Protein AF-A0A950QDA9-F1 (afdb_monomer_lite)

Sequence (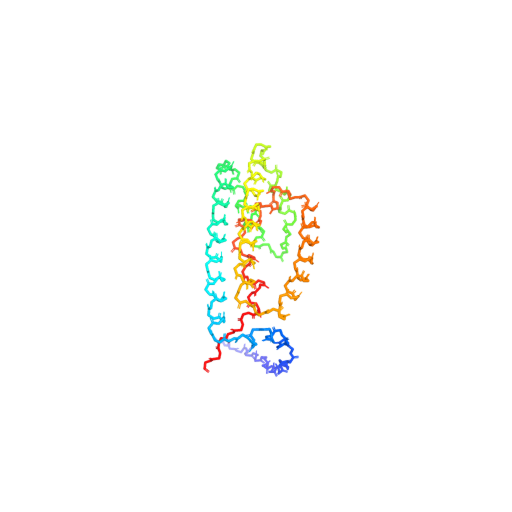188 aa):
MKQCLTTLALLALSIVPMTALADDDHMMSQLTPAQRQAVQQTFQRFMSQEEQLHQQMRMQILQSLTPVHRRAIAATIGDLAVSPNPDPVTAARRIDAMLSPGERQRILSAHNSFRSQSMQLHDQMRNELRSEVPADMQSHFAQHDNDMKEKQEAMSRMESDAGIVLLHVLSAHHMMDEHGGMMGHPPR

Structure (mmCIF, N/CA/C/O backbone):
data_AF-A0A950QDA9-F1
#
_entry.id   AF-A0A950QDA9-F1
#
loop_
_atom_site.group_PDB
_atom_site.id
_atom_site.type_symbol
_atom_site.label_atom_id
_atom_site.label_alt_id
_atom_site.label_comp_id
_atom_site.label_asym_id
_atom_site.label_entity_id
_atom_site.label_seq_id
_atom_site.pdbx_PDB_ins_code
_atom_site.Cartn_x
_atom_site.Cartn_y
_atom_site.Cartn_z
_atom_site.occupancy
_atom_site.B_iso_or_equiv
_atom_site.auth_seq_id
_atom_site.auth_comp_id
_atom_site.auth_asym_id
_atom_site.auth_atom_id
_atom_site.pdbx_PDB_model_num
ATOM 1 N N . MET A 1 1 ? 11.442 -50.452 39.121 1.00 46.38 1 MET A N 1
ATOM 2 C CA . MET A 1 1 ? 11.401 -51.694 38.314 1.00 46.38 1 MET A CA 1
ATOM 3 C C . MET A 1 1 ? 10.226 -51.608 37.344 1.00 46.38 1 MET A C 1
ATOM 5 O O . MET A 1 1 ? 9.156 -51.256 37.820 1.00 46.38 1 MET A O 1
ATOM 9 N N . LYS A 1 2 ? 10.445 -51.980 36.061 1.00 47.72 2 LYS A N 1
ATOM 10 C CA . LYS A 1 2 ? 9.525 -51.992 34.882 1.00 47.72 2 LYS A CA 1
ATOM 11 C C . LYS A 1 2 ? 9.382 -50.608 34.209 1.00 47.72 2 LYS A C 1
ATOM 13 O O . LYS A 1 2 ? 8.782 -49.738 34.816 1.00 47.72 2 LYS A O 1
ATOM 18 N N . GLN A 1 3 ? 10.029 -50.219 33.096 1.00 53.97 3 GLN A N 1
ATOM 19 C CA . GLN A 1 3 ? 10.376 -50.806 31.775 1.00 53.97 3 GLN A CA 1
ATOM 20 C C . GLN A 1 3 ? 9.191 -51.209 30.874 1.00 53.97 3 GLN A C 1
ATOM 22 O O . GLN A 1 3 ? 8.263 -51.847 31.359 1.00 53.97 3 GLN A O 1
ATOM 27 N N . CYS A 1 4 ? 9.370 -50.931 29.563 1.00 51.12 4 CYS A N 1
ATOM 28 C CA . CYS A 1 4 ? 8.589 -51.294 28.357 1.00 51.12 4 CYS A CA 1
ATOM 29 C C . CYS A 1 4 ? 7.431 -50.342 27.974 1.00 51.12 4 CYS A C 1
ATOM 31 O O . CYS A 1 4 ? 6.661 -49.961 28.837 1.00 51.12 4 CYS A O 1
ATOM 33 N N . LEU A 1 5 ? 7.204 -49.922 26.719 1.00 50.50 5 LEU A N 1
ATOM 34 C CA . LEU A 1 5 ? 7.673 -50.398 25.411 1.00 50.50 5 LEU A CA 1
ATOM 35 C C . LEU A 1 5 ? 7.599 -49.267 24.357 1.00 50.50 5 LEU A C 1
ATOM 37 O O . LEU A 1 5 ? 6.561 -48.649 24.139 1.00 50.50 5 LEU A O 1
ATOM 41 N N . THR A 1 6 ? 8.731 -49.064 23.691 1.00 56.75 6 THR A N 1
ATOM 42 C CA . THR A 1 6 ? 8.937 -48.665 22.289 1.00 56.75 6 THR A CA 1
ATOM 43 C C . THR A 1 6 ? 7.801 -49.029 21.327 1.00 56.75 6 THR A C 1
ATOM 45 O O . THR A 1 6 ? 7.479 -50.205 21.191 1.00 56.75 6 THR A O 1
ATOM 48 N N . THR A 1 7 ? 7.301 -48.057 20.554 1.00 58.41 7 THR A N 1
ATOM 49 C CA . THR A 1 7 ? 6.680 -48.335 19.245 1.00 58.41 7 THR A CA 1
ATOM 50 C C . THR A 1 7 ? 7.220 -47.359 18.197 1.00 58.41 7 THR A C 1
ATOM 52 O O . THR A 1 7 ? 6.813 -46.203 18.126 1.00 58.41 7 THR A O 1
ATOM 55 N N . LEU A 1 8 ? 8.192 -47.852 17.421 1.00 51.94 8 LEU A N 1
ATOM 56 C CA . LEU A 1 8 ? 8.604 -47.316 16.126 1.00 51.94 8 LEU A CA 1
ATOM 57 C C . LEU A 1 8 ? 7.404 -47.376 15.168 1.00 51.94 8 LEU A C 1
ATOM 59 O O . LEU A 1 8 ? 6.905 -48.469 14.900 1.00 51.94 8 LEU A O 1
ATOM 63 N N . ALA A 1 9 ? 6.991 -46.241 14.609 1.00 53.75 9 ALA A N 1
ATOM 64 C CA . ALA A 1 9 ? 6.112 -46.196 13.445 1.00 53.75 9 ALA A CA 1
ATOM 65 C C . ALA A 1 9 ? 6.912 -45.689 12.238 1.00 53.75 9 ALA A C 1
ATOM 67 O O . ALA A 1 9 ? 7.614 -44.683 12.311 1.00 53.75 9 ALA A O 1
ATOM 68 N N . LEU A 1 10 ? 6.842 -46.483 11.173 1.00 46.50 10 LEU A N 1
ATOM 69 C CA . LEU A 1 10 ? 7.629 -46.444 9.951 1.00 46.50 10 LEU A CA 1
ATOM 70 C C . LEU A 1 10 ? 7.664 -45.067 9.269 1.00 46.50 10 LEU A C 1
ATOM 72 O O . LEU A 1 10 ? 6.625 -44.480 8.976 1.00 46.50 10 LEU A O 1
ATOM 76 N N . LEU A 1 11 ? 8.872 -44.647 8.877 1.00 46.62 11 LEU A N 1
ATOM 77 C CA . LEU A 1 11 ? 9.087 -43.728 7.761 1.00 46.62 11 LEU A CA 1
ATOM 78 C C . LEU A 1 11 ? 8.603 -44.399 6.463 1.00 46.62 11 LEU A C 1
ATOM 80 O O . LEU A 1 11 ? 9.316 -45.211 5.873 1.00 46.62 11 LEU A O 1
ATOM 84 N N . ALA A 1 12 ? 7.405 -44.049 6.001 1.00 53.59 12 ALA A N 1
ATOM 85 C CA . ALA A 1 12 ? 7.015 -44.246 4.612 1.00 53.59 12 ALA A CA 1
ATOM 86 C C . ALA A 1 12 ? 7.591 -43.083 3.793 1.00 53.59 12 ALA A C 1
ATOM 88 O O . ALA A 1 12 ? 7.097 -41.959 3.839 1.00 53.59 12 ALA A O 1
ATOM 89 N N . LEU A 1 13 ? 8.689 -43.358 3.092 1.00 53.47 13 LEU A N 1
ATOM 90 C CA . LEU A 1 13 ? 9.355 -42.443 2.174 1.00 53.47 13 LEU A CA 1
ATOM 91 C C . LEU A 1 13 ? 8.483 -42.285 0.913 1.00 53.47 13 LEU A C 1
ATOM 93 O O . LEU A 1 13 ? 8.627 -43.027 -0.057 1.00 53.47 13 LEU A O 1
ATOM 97 N N . SER A 1 14 ? 7.527 -41.358 0.940 1.00 59.50 14 SER A N 1
ATOM 98 C CA . SER A 1 14 ? 6.750 -40.973 -0.240 1.00 59.50 14 SER A CA 1
ATOM 99 C C . SER A 1 14 ? 7.630 -40.147 -1.179 1.00 59.50 14 SER A C 1
ATOM 101 O O . SER A 1 14 ? 7.871 -38.965 -0.943 1.00 59.50 14 SER A O 1
ATOM 103 N N . ILE A 1 15 ? 8.120 -40.786 -2.240 1.00 57.28 15 ILE A N 1
ATOM 104 C CA . ILE A 1 15 ? 8.736 -40.128 -3.394 1.00 57.28 15 ILE A CA 1
ATOM 105 C C . ILE A 1 15 ? 7.618 -39.375 -4.121 1.00 57.28 15 ILE A C 1
ATOM 107 O O . ILE A 1 15 ? 6.809 -39.978 -4.824 1.00 57.28 15 ILE A O 1
ATOM 111 N N . VAL A 1 16 ? 7.533 -38.065 -3.901 1.00 61.66 16 VAL A N 1
ATOM 112 C CA . VAL A 1 16 ? 6.628 -37.186 -4.649 1.00 61.66 16 VAL A CA 1
ATOM 113 C C . VAL A 1 16 ? 7.329 -36.811 -5.961 1.00 61.66 16 VAL A C 1
ATOM 115 O O . VAL A 1 16 ? 8.441 -36.281 -5.904 1.00 61.66 16 VAL A O 1
ATOM 118 N N . PRO A 1 17 ? 6.743 -37.079 -7.142 1.00 51.56 17 PRO A N 1
ATOM 119 C CA . PRO A 1 17 ? 7.292 -36.598 -8.401 1.00 51.56 17 PRO A CA 1
ATOM 120 C C . PRO A 1 17 ? 7.157 -35.072 -8.451 1.00 51.56 17 PRO A C 1
ATOM 122 O O . PRO A 1 17 ? 6.060 -34.533 -8.579 1.00 51.56 17 PRO A O 1
ATOM 125 N N . MET A 1 18 ? 8.284 -34.369 -8.323 1.00 51.62 18 MET A N 1
ATOM 126 C CA . MET A 1 18 ? 8.372 -32.937 -8.603 1.00 51.62 18 MET A CA 1
ATOM 127 C C . MET A 1 18 ? 8.388 -32.728 -10.118 1.00 51.62 18 MET A C 1
ATOM 129 O O . MET A 1 18 ? 9.442 -32.610 -10.735 1.00 51.62 18 MET A O 1
ATOM 133 N N . THR A 1 19 ? 7.213 -32.743 -10.737 1.00 51.38 19 THR A N 1
ATOM 134 C CA . THR A 1 19 ? 7.039 -32.416 -12.157 1.00 51.38 19 THR A CA 1
ATOM 135 C C . THR A 1 19 ? 5.842 -31.493 -12.315 1.00 51.38 19 THR A C 1
ATOM 137 O O . THR A 1 19 ? 4.738 -31.955 -12.583 1.00 51.38 19 THR A O 1
ATOM 140 N N . ALA A 1 20 ? 6.050 -30.202 -12.092 1.00 53.53 20 ALA A N 1
ATOM 141 C CA . ALA A 1 20 ? 5.272 -29.089 -12.639 1.00 53.53 20 ALA A CA 1
ATOM 142 C C . ALA A 1 20 ? 5.849 -27.801 -12.039 1.00 53.53 20 ALA A C 1
ATOM 144 O O . ALA A 1 20 ? 6.261 -27.833 -10.885 1.00 53.53 20 ALA A O 1
ATOM 145 N N . LEU A 1 21 ? 5.811 -26.698 -12.796 1.00 47.91 21 LEU A N 1
ATOM 146 C CA . LEU A 1 21 ? 6.350 -25.353 -12.506 1.00 47.91 21 LEU A CA 1
ATOM 147 C C . LEU A 1 21 ? 7.775 -25.099 -13.046 1.00 47.91 21 LEU A C 1
ATOM 149 O O . LEU A 1 21 ? 8.725 -24.964 -12.282 1.00 47.91 21 LEU A O 1
ATOM 153 N N . ALA A 1 22 ? 7.930 -25.021 -14.374 1.00 53.66 22 ALA A N 1
ATOM 154 C CA . ALA A 1 22 ? 9.142 -24.476 -15.010 1.00 53.66 22 ALA A CA 1
ATOM 155 C C . ALA A 1 22 ? 8.884 -23.735 -16.345 1.00 53.66 22 ALA A C 1
ATOM 157 O O . ALA A 1 22 ? 9.835 -23.478 -17.074 1.00 53.66 22 ALA A O 1
ATOM 158 N N . ASP A 1 23 ? 7.633 -23.400 -16.688 1.00 53.62 23 ASP A N 1
ATOM 159 C CA . ASP A 1 23 ? 7.290 -22.908 -18.040 1.00 53.62 23 ASP A CA 1
ATOM 160 C C . ASP A 1 23 ? 7.243 -21.367 -18.168 1.00 53.62 23 ASP A C 1
ATOM 162 O O . ASP A 1 23 ? 6.990 -20.841 -19.246 1.00 53.62 23 ASP A O 1
ATOM 166 N N . ASP A 1 24 ? 7.527 -20.614 -17.096 1.00 55.66 24 ASP A N 1
ATOM 167 C CA . ASP A 1 24 ? 7.432 -19.139 -17.102 1.00 55.66 24 ASP A CA 1
ATOM 168 C C . ASP A 1 24 ? 8.786 -18.405 -17.269 1.00 55.66 24 ASP A C 1
ATOM 170 O O . ASP A 1 24 ? 8.819 -17.182 -17.409 1.00 55.66 24 ASP A O 1
ATOM 174 N N . ASP A 1 25 ? 9.924 -19.111 -17.339 1.00 58.44 25 ASP A N 1
ATOM 175 C CA . ASP A 1 25 ? 11.266 -18.484 -17.437 1.00 58.44 25 ASP A CA 1
ATOM 176 C C . ASP A 1 25 ? 11.684 -18.116 -18.886 1.00 58.44 25 ASP A C 1
ATOM 178 O O . ASP A 1 25 ? 12.805 -17.677 -19.187 1.00 58.44 25 ASP A O 1
ATOM 182 N N . HIS A 1 26 ? 10.771 -18.289 -19.844 1.00 63.41 26 HIS A N 1
ATOM 183 C CA . HIS A 1 26 ? 11.077 -18.128 -21.266 1.00 63.41 26 HIS A CA 1
ATOM 184 C C . HIS A 1 26 ? 11.254 -16.668 -21.710 1.00 63.41 26 HIS A C 1
ATOM 186 O O . HIS A 1 26 ? 11.967 -16.419 -22.685 1.00 63.41 26 HIS A O 1
ATOM 192 N N . MET A 1 27 ? 10.677 -15.694 -20.996 1.00 67.19 27 MET A N 1
ATOM 193 C CA . MET A 1 27 ? 10.785 -14.272 -21.360 1.00 67.19 27 MET A CA 1
ATOM 194 C C . MET A 1 27 ? 12.155 -13.679 -20.986 1.00 67.19 27 MET A C 1
ATOM 196 O O . MET A 1 27 ? 12.782 -12.999 -21.796 1.00 67.19 27 MET A O 1
ATOM 200 N N . MET A 1 28 ? 12.687 -13.982 -19.796 1.00 70.50 28 MET A N 1
ATOM 201 C CA . MET A 1 28 ? 13.971 -13.425 -19.325 1.00 70.50 28 MET A CA 1
ATOM 202 C C . MET A 1 28 ? 15.193 -14.056 -20.009 1.00 70.50 28 MET A C 1
ATOM 204 O O . MET A 1 28 ? 16.282 -13.464 -20.056 1.00 70.50 28 MET A O 1
ATOM 208 N N . SER A 1 29 ? 15.009 -15.248 -20.578 1.00 76.75 29 SER A N 1
ATOM 209 C CA . SER A 1 29 ? 16.036 -15.988 -21.313 1.00 76.75 2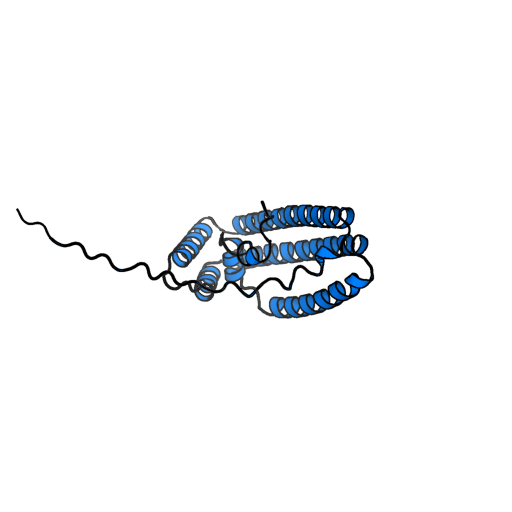9 SER A CA 1
ATOM 210 C C . SER A 1 29 ? 16.442 -15.324 -22.636 1.00 76.75 29 SER A C 1
ATOM 212 O O . SER A 1 29 ? 17.548 -15.561 -23.115 1.00 76.75 29 SER A O 1
ATOM 214 N N . GLN A 1 30 ? 15.592 -14.463 -23.203 1.00 84.12 30 GLN A N 1
ATOM 215 C CA . GLN A 1 30 ? 15.829 -13.808 -24.498 1.00 84.12 30 GLN A CA 1
ATOM 216 C C . GLN A 1 30 ? 16.579 -12.466 -24.387 1.00 84.12 30 GLN A C 1
ATOM 218 O O . GLN A 1 30 ? 17.030 -11.925 -25.395 1.00 84.12 30 GLN A O 1
ATOM 223 N N . LEU A 1 31 ? 16.743 -11.922 -23.176 1.00 88.69 31 LEU A N 1
ATOM 224 C CA . LEU A 1 31 ? 17.469 -10.669 -22.955 1.00 88.69 31 LEU A CA 1
ATOM 225 C C . LEU A 1 31 ? 18.986 -10.882 -23.005 1.00 88.69 31 LEU A C 1
ATOM 227 O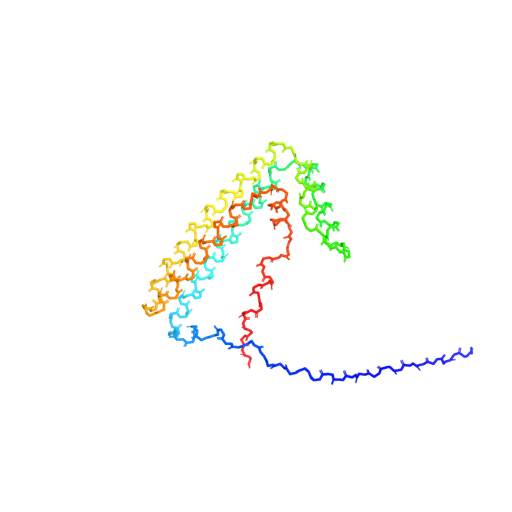 O . LEU A 1 31 ? 19.514 -11.851 -22.451 1.00 88.69 31 LEU A O 1
ATOM 231 N N . THR A 1 32 ? 19.709 -9.924 -23.591 1.00 92.81 32 THR A N 1
ATOM 232 C CA . THR A 1 32 ? 21.176 -9.900 -23.482 1.00 92.81 32 THR A CA 1
ATOM 233 C C . THR A 1 32 ? 21.605 -9.723 -22.017 1.00 92.81 32 THR A C 1
ATOM 235 O O . THR A 1 32 ? 20.859 -9.141 -21.222 1.00 92.81 32 THR A O 1
ATOM 238 N N . PRO A 1 33 ? 22.820 -10.155 -21.623 1.00 93.00 33 PRO A N 1
ATOM 239 C CA . PRO A 1 33 ? 23.303 -9.968 -20.253 1.00 93.00 33 PRO A CA 1
ATOM 240 C C . PRO A 1 33 ? 23.258 -8.507 -19.780 1.00 93.00 33 PRO A C 1
ATOM 242 O O . PRO A 1 33 ? 22.887 -8.242 -18.639 1.00 93.00 33 PRO A O 1
ATOM 245 N N . ALA A 1 34 ? 23.573 -7.559 -20.672 1.00 93.31 34 ALA A N 1
ATOM 246 C CA . ALA A 1 34 ? 23.521 -6.130 -20.373 1.00 93.31 34 ALA A CA 1
ATOM 247 C C . ALA A 1 34 ? 22.084 -5.641 -20.116 1.00 93.31 34 ALA A C 1
ATOM 249 O O . ALA A 1 34 ? 21.843 -4.963 -19.120 1.00 93.31 34 ALA A O 1
ATOM 250 N N . GLN A 1 35 ? 21.117 -6.039 -20.953 1.00 91.62 35 GLN A N 1
ATOM 251 C CA . GLN A 1 35 ? 19.702 -5.699 -20.751 1.00 91.62 35 GLN A CA 1
ATOM 252 C C . GLN A 1 35 ? 19.150 -6.307 -19.465 1.00 91.62 35 GLN A C 1
ATOM 254 O O . GLN A 1 35 ? 18.464 -5.632 -18.706 1.00 91.62 35 GLN A O 1
ATOM 259 N N . ARG A 1 36 ? 19.486 -7.570 -19.176 1.00 91.94 36 ARG A N 1
ATOM 260 C CA . ARG A 1 36 ? 19.072 -8.227 -17.932 1.00 91.94 36 ARG A CA 1
ATOM 261 C C . ARG A 1 36 ? 19.579 -7.465 -16.708 1.00 91.94 36 ARG A C 1
ATOM 263 O O . ARG A 1 36 ? 18.824 -7.268 -15.760 1.00 91.94 36 ARG A O 1
ATOM 270 N N . GLN A 1 37 ? 20.829 -7.007 -16.748 1.00 94.31 37 GLN A N 1
ATOM 271 C CA . GLN A 1 37 ? 21.405 -6.194 -15.682 1.00 94.31 37 GLN A CA 1
ATOM 272 C C . GLN A 1 37 ? 20.692 -4.840 -15.542 1.00 94.31 37 GLN A C 1
ATOM 274 O O . GLN A 1 37 ? 20.378 -4.444 -14.421 1.00 94.31 37 GLN A O 1
ATOM 279 N N . ALA A 1 38 ? 20.401 -4.151 -16.649 1.00 93.62 38 ALA A N 1
ATOM 280 C CA . ALA A 1 38 ? 19.674 -2.880 -16.630 1.00 93.62 38 ALA A CA 1
ATOM 281 C C . ALA A 1 38 ? 18.258 -3.043 -16.050 1.00 93.62 38 ALA A C 1
ATOM 283 O O . ALA A 1 38 ? 17.875 -2.329 -15.123 1.00 93.62 38 ALA A O 1
ATOM 284 N N . VAL A 1 39 ? 17.520 -4.055 -16.514 1.00 92.94 39 VAL A N 1
ATOM 285 C CA . VAL A 1 39 ? 16.189 -4.412 -16.003 1.00 92.94 39 VAL A CA 1
ATOM 286 C C . VAL A 1 39 ? 16.242 -4.701 -14.501 1.00 92.94 39 VAL A C 1
ATOM 288 O O . VAL A 1 39 ? 15.456 -4.140 -13.739 1.00 92.94 39 VAL A O 1
ATOM 291 N N . GLN A 1 40 ? 17.209 -5.502 -14.042 1.00 92.62 40 GLN A N 1
ATOM 292 C CA . GLN A 1 40 ? 17.377 -5.808 -12.620 1.00 92.62 40 GLN A CA 1
ATOM 293 C C . GLN A 1 40 ? 17.656 -4.552 -11.780 1.00 92.62 40 GLN A C 1
ATOM 295 O O . GLN A 1 40 ? 17.093 -4.401 -10.697 1.00 92.62 40 GLN A O 1
ATOM 300 N N . GLN A 1 41 ? 18.492 -3.634 -12.271 1.00 95.56 41 GLN A N 1
ATOM 301 C CA . GLN A 1 41 ? 18.768 -2.365 -11.591 1.00 95.56 41 GLN A CA 1
ATOM 302 C C . GLN A 1 41 ? 17.529 -1.465 -11.523 1.00 95.56 41 GLN A C 1
ATOM 304 O O . GLN A 1 41 ? 17.297 -0.811 -10.505 1.00 95.56 41 GLN A O 1
ATOM 309 N N . THR A 1 42 ? 16.714 -1.433 -12.578 1.00 94.50 42 THR A N 1
ATOM 310 C CA . THR A 1 42 ? 15.437 -0.708 -12.583 1.00 94.50 42 THR A CA 1
ATOM 311 C C . THR A 1 42 ? 14.471 -1.286 -11.555 1.00 94.50 42 THR A C 1
ATOM 313 O O . THR A 1 42 ? 13.951 -0.528 -10.737 1.00 94.50 42 THR A O 1
ATOM 316 N N . PHE A 1 43 ? 14.326 -2.613 -11.492 1.00 93.38 43 PHE A N 1
ATOM 317 C CA . PHE A 1 43 ? 13.509 -3.262 -10.463 1.00 93.38 43 PHE A CA 1
ATOM 318 C C . PHE A 1 43 ? 14.014 -2.982 -9.046 1.00 93.38 43 PHE A C 1
ATOM 320 O O . PHE A 1 43 ? 13.223 -2.625 -8.182 1.00 93.38 43 PHE A O 1
ATOM 327 N N . GLN A 1 44 ? 15.322 -3.070 -8.788 1.00 94.25 44 GLN A N 1
ATOM 328 C CA . GLN A 1 44 ? 15.876 -2.773 -7.460 1.00 94.25 44 GLN A CA 1
ATOM 329 C C . GLN A 1 44 ? 15.576 -1.336 -7.010 1.00 94.25 44 GLN A C 1
ATOM 331 O O . GLN A 1 44 ? 15.192 -1.115 -5.859 1.00 94.25 44 GLN A O 1
ATOM 336 N N . ARG A 1 45 ? 15.723 -0.358 -7.914 1.00 95.88 45 ARG A N 1
ATOM 337 C CA . ARG A 1 45 ? 15.391 1.047 -7.631 1.00 95.88 45 ARG A CA 1
ATOM 338 C C . ARG A 1 45 ? 13.900 1.222 -7.358 1.00 95.88 45 ARG A C 1
ATOM 340 O O . ARG A 1 45 ? 13.551 1.877 -6.380 1.00 95.88 45 ARG A O 1
ATOM 347 N N . PHE A 1 46 ? 13.049 0.615 -8.184 1.00 95.25 46 PHE A N 1
ATOM 348 C CA . PHE A 1 46 ? 11.600 0.633 -8.012 1.00 95.25 46 PHE A CA 1
ATOM 349 C C . PHE A 1 46 ? 11.186 0.055 -6.651 1.00 95.25 46 PHE A C 1
ATOM 351 O O . PHE A 1 46 ? 10.546 0.759 -5.875 1.00 95.25 46 PHE A O 1
ATOM 358 N N . MET A 1 47 ? 11.640 -1.159 -6.315 1.00 93.75 47 MET A N 1
ATOM 359 C CA . MET A 1 47 ? 11.313 -1.830 -5.048 1.00 93.75 47 MET A CA 1
ATOM 360 C C . MET A 1 47 ? 11.704 -0.975 -3.839 1.00 93.75 47 MET A C 1
ATOM 362 O O . MET A 1 47 ? 10.941 -0.852 -2.886 1.00 93.75 47 MET A O 1
ATOM 366 N N . SER A 1 48 ? 12.878 -0.335 -3.886 1.00 95.38 48 SER A N 1
ATOM 367 C CA . SER A 1 48 ? 13.323 0.550 -2.807 1.00 95.38 48 SER A CA 1
ATOM 368 C C . SER A 1 48 ? 12.436 1.793 -2.659 1.00 95.38 48 SER A C 1
ATOM 370 O O . SER A 1 48 ? 12.126 2.193 -1.536 1.00 95.38 48 SER A O 1
ATOM 372 N N . GLN A 1 49 ? 12.012 2.407 -3.768 1.00 96.25 49 GLN A N 1
ATOM 373 C CA . GLN A 1 49 ? 11.119 3.571 -3.741 1.00 96.25 49 GLN A CA 1
ATOM 374 C C . GLN A 1 49 ? 9.711 3.190 -3.271 1.00 96.25 49 GLN A C 1
ATOM 376 O O . GLN A 1 49 ? 9.110 3.906 -2.470 1.00 96.25 49 GLN A O 1
ATOM 381 N N . GLU A 1 50 ? 9.204 2.044 -3.715 1.00 95.31 50 GLU A N 1
ATOM 382 C CA . GLU A 1 50 ? 7.906 1.528 -3.299 1.00 95.31 50 GLU A CA 1
ATOM 383 C C . GLU A 1 50 ? 7.891 1.201 -1.799 1.00 95.31 50 GLU A C 1
ATOM 385 O O . GLU A 1 50 ? 6.974 1.611 -1.083 1.00 95.31 50 GLU A O 1
ATOM 390 N N . GLU A 1 51 ? 8.944 0.560 -1.282 1.00 94.19 51 GLU A N 1
ATOM 391 C CA . GLU A 1 51 ? 9.086 0.291 0.151 1.00 94.19 51 GLU A CA 1
ATOM 392 C C . GLU A 1 51 ? 9.049 1.591 0.970 1.00 94.19 51 GLU A C 1
ATOM 394 O O . GLU A 1 51 ? 8.349 1.675 1.985 1.00 94.19 51 GLU A O 1
ATOM 399 N N . GLN A 1 52 ? 9.739 2.639 0.511 1.00 96.19 52 GLN A N 1
ATOM 400 C CA . GLN A 1 52 ? 9.695 3.952 1.159 1.00 96.19 52 GLN A CA 1
ATOM 401 C C . GLN A 1 52 ? 8.275 4.534 1.173 1.00 96.19 52 GLN A C 1
ATOM 403 O O . GLN A 1 52 ? 7.843 5.048 2.209 1.00 96.19 52 GLN A O 1
ATOM 408 N N . LEU A 1 53 ? 7.522 4.422 0.073 1.00 96.00 53 LEU A N 1
ATOM 409 C CA . LEU A 1 53 ? 6.121 4.854 0.018 1.00 96.00 53 LEU A CA 1
ATOM 410 C C . LEU A 1 53 ? 5.243 4.068 1.002 1.00 96.00 53 LEU A C 1
ATOM 412 O O . LEU A 1 53 ? 4.434 4.666 1.718 1.00 96.00 53 LEU A O 1
ATOM 416 N N . HIS A 1 54 ? 5.432 2.750 1.107 1.00 95.00 54 HIS A N 1
ATOM 417 C CA . HIS A 1 54 ? 4.724 1.922 2.087 1.00 95.00 54 HIS A CA 1
ATOM 418 C C . HIS A 1 54 ? 5.032 2.341 3.527 1.00 95.00 54 HIS A C 1
ATOM 420 O O . HIS A 1 54 ? 4.115 2.477 4.344 1.00 95.00 54 HIS A O 1
ATOM 426 N N . GLN A 1 55 ? 6.305 2.582 3.850 1.00 95.69 55 GLN A N 1
ATOM 427 C CA . GLN A 1 55 ? 6.715 3.045 5.177 1.00 95.69 55 GLN A CA 1
ATOM 428 C C . GLN A 1 55 ? 6.101 4.414 5.504 1.00 95.69 55 GLN A C 1
ATOM 430 O O . GLN A 1 55 ? 5.575 4.607 6.605 1.00 95.69 55 GLN A O 1
ATOM 435 N N . GLN A 1 56 ? 6.097 5.348 4.547 1.00 96.94 56 GLN A N 1
ATOM 436 C CA . GLN A 1 56 ? 5.468 6.662 4.705 1.00 96.94 56 GLN A CA 1
ATOM 437 C C . GLN A 1 56 ? 3.960 6.545 4.954 1.00 96.94 56 GLN A C 1
ATOM 439 O O . GLN A 1 56 ? 3.456 7.127 5.918 1.00 96.94 56 GLN A O 1
ATOM 444 N N . MET A 1 57 ? 3.249 5.748 4.149 1.00 96.88 57 MET A N 1
ATOM 445 C CA . MET A 1 57 ? 1.821 5.482 4.338 1.00 96.88 57 MET A CA 1
ATOM 446 C C . MET A 1 57 ? 1.547 4.895 5.726 1.00 96.88 57 MET A C 1
ATOM 448 O O . MET A 1 57 ? 0.680 5.387 6.454 1.00 96.88 57 MET A O 1
ATOM 452 N N . ARG A 1 58 ? 2.308 3.868 6.126 1.00 96.25 58 ARG A N 1
ATOM 453 C CA . ARG A 1 58 ? 2.177 3.228 7.441 1.00 96.25 58 ARG A CA 1
ATOM 454 C C . ARG A 1 58 ? 2.345 4.243 8.568 1.00 96.25 58 ARG A C 1
ATOM 456 O O . ARG A 1 58 ? 1.547 4.253 9.504 1.00 96.25 58 ARG A O 1
ATOM 463 N N . MET A 1 59 ? 3.339 5.122 8.472 1.00 97.31 59 MET A N 1
ATOM 464 C CA . MET A 1 59 ? 3.565 6.173 9.465 1.00 97.31 59 MET A CA 1
ATOM 465 C C . MET A 1 59 ? 2.416 7.184 9.521 1.00 97.31 59 MET A C 1
ATOM 467 O O . MET A 1 59 ? 1.950 7.496 10.618 1.00 97.31 59 MET A O 1
ATOM 471 N N . GLN A 1 60 ? 1.911 7.647 8.374 1.00 97.50 60 GLN A N 1
ATOM 472 C CA . GLN A 1 60 ? 0.762 8.560 8.311 1.00 97.50 60 GLN A CA 1
ATOM 473 C C . GLN A 1 60 ? -0.492 7.939 8.940 1.00 97.50 60 GLN A C 1
ATOM 475 O O . GLN A 1 60 ? -1.173 8.577 9.746 1.00 97.50 60 GLN A O 1
ATOM 480 N N . ILE A 1 61 ? -0.762 6.667 8.640 1.00 97.06 61 ILE A N 1
ATOM 481 C CA . ILE A 1 61 ? -1.873 5.914 9.228 1.00 97.06 61 ILE A CA 1
ATOM 482 C C . ILE A 1 61 ? -1.698 5.796 10.747 1.00 97.06 61 ILE A C 1
ATOM 484 O O . ILE A 1 61 ? -2.618 6.126 11.494 1.00 97.06 61 ILE A O 1
ATOM 488 N N . LEU A 1 62 ? -0.517 5.413 11.237 1.00 96.62 62 LEU A N 1
ATOM 489 C CA . LEU A 1 62 ? -0.263 5.303 12.679 1.00 96.62 62 LEU A CA 1
ATOM 490 C C . LEU A 1 62 ? -0.389 6.645 13.414 1.00 96.62 62 LEU A C 1
ATOM 492 O O . LEU A 1 62 ? -0.836 6.669 14.562 1.00 96.62 62 LEU A O 1
ATOM 496 N N . GLN A 1 63 ? -0.007 7.752 12.775 1.00 97.56 63 GLN A N 1
ATOM 497 C CA . GLN A 1 63 ? -0.172 9.106 13.312 1.00 97.56 63 GLN A CA 1
ATOM 498 C C . GLN A 1 63 ? -1.631 9.568 13.303 1.00 97.56 63 GLN A C 1
ATOM 500 O O . GLN A 1 63 ? -2.027 10.359 14.157 1.00 97.56 63 GLN A O 1
ATOM 505 N N . SER A 1 64 ? -2.439 9.063 12.370 1.00 97.94 64 SER A N 1
ATOM 506 C CA . SER A 1 64 ? -3.856 9.410 12.284 1.00 97.94 64 SER A CA 1
ATOM 507 C C . SER A 1 64 ? -4.681 8.874 13.459 1.00 97.94 64 SER A C 1
ATOM 509 O O . SER A 1 64 ? -5.721 9.465 13.759 1.00 97.94 64 SER A O 1
ATOM 511 N N . LEU A 1 65 ? -4.197 7.808 14.112 1.00 98.12 65 LEU A N 1
ATOM 512 C CA . LEU A 1 65 ? -4.848 7.067 15.190 1.00 98.12 65 LEU A CA 1
ATOM 513 C C . LEU A 1 65 ? -4.527 7.624 16.583 1.00 98.12 65 LEU A C 1
ATOM 515 O O . LEU A 1 65 ? -3.366 7.870 16.947 1.00 98.12 65 LEU A O 1
ATOM 519 N N . THR A 1 66 ? -5.546 7.685 17.440 1.00 98.31 66 THR A N 1
ATOM 520 C CA . THR A 1 66 ? -5.334 7.934 18.870 1.00 98.31 66 THR A CA 1
ATOM 521 C C . THR A 1 66 ? -4.514 6.804 19.519 1.00 98.31 66 THR A C 1
ATOM 523 O O . THR A 1 66 ? -4.509 5.664 19.038 1.00 98.31 66 THR A O 1
ATOM 526 N N . PRO A 1 67 ? -3.806 7.067 20.635 1.00 97.94 67 PRO A N 1
ATOM 527 C CA . PRO A 1 67 ? -3.098 6.015 21.367 1.00 97.94 67 PRO A CA 1
ATOM 528 C C . PRO A 1 67 ? -4.011 4.875 21.840 1.00 97.94 67 PRO A C 1
ATOM 530 O O . PRO A 1 67 ? -3.580 3.724 21.875 1.0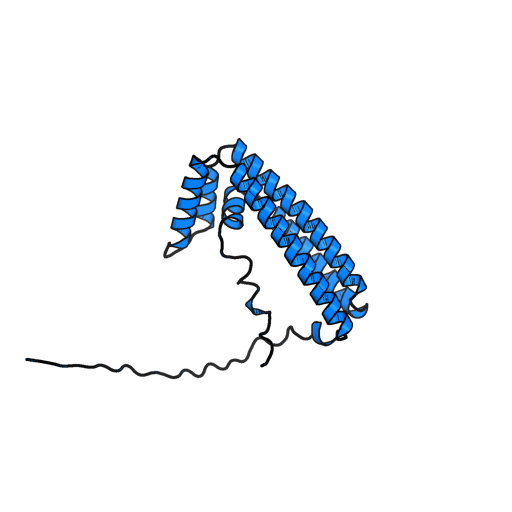0 97.94 67 PRO A O 1
ATOM 533 N N . VAL A 1 68 ? -5.267 5.184 22.185 1.00 97.88 68 VAL A N 1
ATOM 534 C CA . VAL A 1 68 ? -6.256 4.194 22.638 1.00 97.88 68 VAL A CA 1
ATOM 535 C C . VAL A 1 68 ? -6.643 3.261 21.492 1.00 97.88 68 VAL A C 1
ATOM 537 O O . VAL A 1 68 ? -6.503 2.047 21.633 1.00 97.88 68 VAL A O 1
ATOM 540 N N . HIS A 1 69 ? -7.033 3.808 20.335 1.00 98.06 69 HIS A N 1
ATOM 541 C CA . HIS A 1 69 ? -7.413 2.987 19.183 1.00 98.06 69 HIS A CA 1
ATOM 542 C C . HIS A 1 69 ? -6.239 2.176 18.638 1.00 98.06 69 HIS A C 1
ATOM 544 O O . HIS A 1 69 ? -6.419 1.007 18.318 1.00 98.06 69 HIS A O 1
ATOM 550 N N . ARG A 1 70 ? -5.010 2.715 18.640 1.00 97.38 70 ARG A N 1
ATOM 551 C CA . ARG A 1 70 ? -3.815 1.933 18.265 1.00 97.38 70 ARG A CA 1
ATOM 552 C C . ARG A 1 70 ? -3.661 0.650 19.078 1.00 97.38 70 ARG A C 1
ATOM 554 O O . ARG A 1 70 ? -3.359 -0.389 18.501 1.00 97.38 70 ARG A O 1
ATOM 561 N N . ARG A 1 71 ? -3.865 0.710 20.399 1.00 97.12 71 ARG A N 1
ATOM 562 C CA . ARG A 1 71 ? -3.772 -0.474 21.270 1.00 97.12 71 ARG A CA 1
ATOM 563 C C . ARG A 1 71 ? -4.885 -1.479 20.979 1.00 97.12 71 ARG A C 1
ATOM 565 O O . ARG A 1 71 ? -4.601 -2.667 20.888 1.00 97.12 71 ARG A O 1
ATOM 572 N N . ALA A 1 72 ? -6.119 -1.007 20.799 1.00 97.44 72 ALA A N 1
ATOM 573 C CA . ALA A 1 72 ? -7.261 -1.869 20.488 1.00 97.44 72 ALA A CA 1
ATOM 574 C C . ALA A 1 72 ? -7.110 -2.573 19.125 1.00 97.44 72 ALA A C 1
ATOM 576 O O . ALA A 1 72 ? -7.357 -3.773 19.005 1.00 97.44 72 ALA A O 1
ATOM 577 N N . ILE A 1 73 ? -6.624 -1.846 18.117 1.00 96.94 73 ILE A N 1
ATOM 578 C CA . ILE A 1 73 ? -6.330 -2.386 16.785 1.00 96.94 73 ILE A CA 1
ATOM 579 C C . ILE A 1 73 ? -5.205 -3.421 16.867 1.00 96.94 73 ILE A C 1
ATOM 581 O O . ILE A 1 73 ? -5.349 -4.515 16.330 1.00 96.94 73 ILE A O 1
ATOM 585 N N . ALA A 1 74 ? -4.115 -3.117 17.578 1.00 96.19 74 ALA A N 1
ATOM 586 C CA . ALA A 1 74 ? -3.012 -4.059 17.764 1.00 96.19 74 ALA A CA 1
ATOM 587 C C . ALA A 1 74 ? -3.466 -5.358 18.450 1.00 96.19 74 ALA A C 1
ATOM 589 O O . ALA A 1 74 ? -3.064 -6.435 18.021 1.00 96.19 74 ALA A O 1
ATOM 590 N N . ALA A 1 75 ? -4.337 -5.268 19.462 1.00 97.31 75 ALA A N 1
ATOM 591 C CA . ALA A 1 75 ? -4.933 -6.442 20.098 1.00 97.31 75 ALA A CA 1
ATOM 592 C C . ALA A 1 75 ? -5.786 -7.253 19.108 1.00 97.31 75 ALA A C 1
ATOM 594 O O . ALA A 1 75 ? -5.602 -8.457 18.997 1.00 97.31 75 ALA A O 1
ATOM 595 N N . THR A 1 76 ? -6.632 -6.587 18.315 1.00 97.06 76 THR A N 1
ATOM 596 C CA . THR A 1 76 ? -7.475 -7.252 17.303 1.00 97.06 76 THR A CA 1
ATOM 597 C C . THR A 1 76 ? -6.642 -7.990 16.249 1.00 97.06 76 THR A C 1
ATOM 599 O O . THR A 1 76 ? -6.978 -9.108 15.866 1.00 97.06 76 THR A O 1
ATOM 602 N N . ILE A 1 77 ? -5.540 -7.387 15.790 1.00 95.38 77 ILE A N 1
ATOM 603 C CA . ILE A 1 77 ? -4.604 -8.023 14.848 1.00 95.38 77 ILE A CA 1
ATOM 604 C C . ILE A 1 77 ? -3.869 -9.191 15.518 1.00 95.38 77 ILE A C 1
ATOM 606 O O . ILE A 1 77 ? -3.692 -10.235 14.895 1.00 95.38 77 ILE A O 1
ATOM 610 N N . GLY A 1 78 ? -3.465 -9.036 16.782 1.00 95.31 78 GLY A N 1
ATOM 611 C CA . GLY A 1 78 ? -2.845 -10.106 17.564 1.00 95.31 78 GLY A CA 1
ATOM 612 C C . GLY A 1 78 ? -3.761 -11.320 17.715 1.00 95.31 78 GLY A C 1
ATOM 613 O O . GLY A 1 78 ? -3.335 -12.435 17.429 1.00 95.31 78 GLY A O 1
ATOM 614 N N . ASP A 1 79 ? -5.028 -11.095 18.072 1.00 96.62 79 ASP A N 1
ATOM 615 C CA . ASP A 1 79 ? -6.047 -12.143 18.194 1.00 96.62 79 ASP A CA 1
ATOM 616 C C . ASP A 1 79 ? -6.283 -12.863 16.860 1.00 96.62 79 ASP A C 1
ATOM 618 O O . ASP A 1 79 ? -6.403 -14.088 16.825 1.00 96.62 79 ASP A O 1
ATOM 622 N N . LEU A 1 80 ? -6.309 -12.116 15.748 1.00 95.56 80 LEU A N 1
ATOM 623 C CA . LEU A 1 80 ? -6.408 -12.697 14.409 1.00 95.56 80 LEU A CA 1
ATOM 624 C C . LEU A 1 80 ? -5.203 -13.597 14.100 1.00 95.56 80 LEU A C 1
ATOM 626 O O . LEU A 1 80 ? -5.391 -14.703 13.602 1.00 95.56 80 LEU A O 1
ATOM 630 N N . ALA A 1 81 ? -3.987 -13.139 14.409 1.00 94.56 81 ALA A N 1
ATOM 631 C CA . ALA A 1 81 ? -2.747 -13.846 14.091 1.00 94.56 81 ALA A CA 1
ATOM 632 C C . ALA A 1 81 ? -2.578 -15.171 14.854 1.00 94.56 81 ALA A C 1
ATOM 634 O O . ALA A 1 81 ? -1.901 -16.071 14.364 1.00 94.56 81 ALA A O 1
ATOM 635 N N . VAL A 1 82 ? -3.186 -15.303 16.037 1.00 96.31 82 VAL A N 1
ATOM 636 C CA . VAL A 1 82 ? -3.127 -16.532 16.853 1.00 96.31 82 VAL A CA 1
ATOM 637 C C . VAL A 1 82 ? -4.389 -17.395 16.747 1.00 96.31 82 VAL A C 1
ATOM 639 O O . VAL A 1 82 ? -4.464 -18.449 17.381 1.00 96.31 82 VAL A O 1
ATOM 642 N N . SER A 1 83 ? -5.392 -16.967 15.973 1.00 96.44 83 SER A N 1
ATOM 643 C CA . SER A 1 83 ? -6.648 -17.704 15.821 1.00 96.44 83 SER A CA 1
ATOM 644 C C . SER A 1 83 ? -6.432 -19.020 15.059 1.00 96.44 83 SER A C 1
ATOM 646 O O . SER A 1 83 ? -5.806 -19.010 14.000 1.00 96.44 83 SER A O 1
ATOM 648 N N . PRO A 1 84 ? -7.013 -20.151 15.510 1.00 96.25 84 PRO A N 1
ATOM 649 C CA . PRO A 1 84 ? -6.974 -21.409 14.759 1.00 96.25 84 PRO A CA 1
ATOM 650 C C . PRO A 1 84 ? -7.769 -21.348 13.444 1.00 96.25 84 PRO A C 1
ATOM 652 O O . PRO A 1 84 ? -7.566 -22.179 12.565 1.00 96.25 84 PRO A O 1
ATOM 655 N N . ASN A 1 85 ? -8.685 -20.384 13.316 1.00 96.50 85 ASN A N 1
ATOM 656 C CA . ASN A 1 85 ? -9.426 -20.096 12.093 1.00 96.50 85 ASN A CA 1
ATOM 657 C C . ASN A 1 85 ? -9.457 -18.569 11.892 1.00 96.50 85 ASN A C 1
ATOM 659 O O . ASN A 1 85 ? -10.348 -17.901 12.432 1.00 96.50 85 ASN A O 1
ATOM 663 N N . PRO A 1 86 ? -8.440 -17.979 11.242 1.00 94.12 86 PRO A N 1
ATOM 664 C CA . PRO A 1 86 ? -8.360 -16.535 11.062 1.00 94.12 86 PRO A CA 1
ATOM 665 C C . PRO A 1 86 ? -9.442 -16.038 10.091 1.00 94.12 86 PRO A C 1
ATOM 667 O O . PRO A 1 86 ? -9.555 -16.520 8.969 1.00 94.12 86 PRO A O 1
ATOM 670 N N . ASP A 1 87 ? -10.217 -15.036 10.516 1.00 95.81 87 ASP A N 1
ATOM 671 C CA . ASP A 1 87 ? -11.218 -14.354 9.686 1.00 95.81 87 ASP A CA 1
ATOM 672 C C . ASP A 1 87 ? -10.841 -12.867 9.524 1.00 95.81 87 ASP A C 1
ATOM 674 O O . ASP A 1 87 ? -11.199 -12.030 10.367 1.00 95.81 87 ASP A O 1
ATOM 678 N N . PRO A 1 88 ? -10.097 -12.515 8.458 1.00 93.69 88 PRO A N 1
ATOM 679 C CA . PRO A 1 88 ? -9.633 -11.148 8.241 1.00 93.69 88 PRO A CA 1
ATOM 680 C C . PRO A 1 88 ? -10.782 -10.179 7.945 1.00 93.69 88 PRO A C 1
ATOM 682 O O . PRO A 1 88 ? -10.700 -9.007 8.308 1.00 93.69 88 PRO A O 1
ATOM 685 N N . VAL A 1 89 ? -11.880 -10.646 7.341 1.00 93.56 89 VAL A N 1
ATOM 686 C CA . VAL A 1 89 ? -13.028 -9.792 7.001 1.00 93.56 89 VAL A CA 1
ATOM 687 C C . VAL A 1 89 ? -13.750 -9.357 8.273 1.00 93.56 89 VAL A C 1
ATOM 689 O O . VAL A 1 89 ? -14.053 -8.173 8.450 1.00 93.56 89 VAL A O 1
ATOM 692 N N . THR A 1 90 ? -13.986 -10.290 9.197 1.00 95.62 90 THR A N 1
ATOM 693 C CA . THR A 1 90 ? -14.576 -9.963 10.501 1.00 95.62 90 THR A CA 1
ATOM 694 C C . THR A 1 90 ? -13.646 -9.077 11.329 1.00 95.62 90 THR A C 1
ATOM 696 O O . THR A 1 90 ? -14.119 -8.125 11.956 1.00 95.62 90 THR A O 1
ATOM 699 N N . ALA A 1 91 ? -12.334 -9.332 11.317 1.00 96.06 91 ALA A N 1
ATOM 700 C CA . ALA A 1 91 ? -11.359 -8.483 12.002 1.00 96.06 91 ALA A CA 1
ATOM 701 C C . ALA A 1 91 ? -11.349 -7.048 11.447 1.00 96.06 91 ALA A C 1
ATOM 703 O O . ALA A 1 91 ? -11.419 -6.097 12.224 1.00 96.06 91 ALA A O 1
ATOM 704 N N . ALA A 1 92 ? -11.352 -6.885 10.121 1.00 95.75 92 ALA A N 1
ATOM 705 C CA . ALA A 1 92 ? -11.416 -5.581 9.469 1.00 95.75 92 ALA A CA 1
ATOM 706 C C . ALA A 1 92 ? -12.676 -4.794 9.870 1.00 95.75 92 ALA A C 1
ATOM 708 O O . ALA A 1 92 ? -12.566 -3.642 10.282 1.00 95.75 92 ALA A O 1
ATOM 709 N N . ARG A 1 93 ? -13.860 -5.425 9.862 1.00 96.25 93 ARG A N 1
ATOM 710 C CA . ARG A 1 93 ? -15.112 -4.777 10.309 1.00 96.25 93 ARG A CA 1
ATOM 711 C C . ARG A 1 93 ? -15.066 -4.350 11.776 1.00 96.25 93 ARG A C 1
ATOM 713 O O . ARG A 1 93 ? -15.574 -3.287 12.126 1.00 96.25 93 ARG A O 1
ATOM 720 N N . ARG A 1 94 ? -14.467 -5.171 12.648 1.00 97.06 94 ARG A N 1
ATOM 721 C CA . ARG A 1 94 ? -14.274 -4.819 14.065 1.00 97.06 94 ARG A CA 1
ATOM 722 C C . ARG A 1 94 ? -13.351 -3.616 14.212 1.00 97.06 94 ARG A C 1
ATOM 724 O O . ARG A 1 94 ? -13.667 -2.729 14.995 1.00 97.06 94 ARG A O 1
ATOM 731 N N . ILE A 1 95 ? -12.253 -3.582 13.457 1.00 97.19 95 ILE A N 1
ATOM 732 C CA . ILE A 1 95 ? -11.329 -2.445 13.430 1.00 97.19 95 ILE A CA 1
ATOM 733 C C . ILE A 1 95 ? -12.064 -1.179 12.984 1.00 97.19 95 ILE A C 1
ATOM 735 O O . ILE A 1 95 ? -11.969 -0.171 13.675 1.00 97.19 95 ILE A O 1
ATOM 739 N N . ASP A 1 96 ? -12.827 -1.223 11.890 1.00 96.88 96 ASP A N 1
ATOM 740 C CA . ASP A 1 96 ? -13.540 -0.043 11.388 1.00 96.88 96 ASP A CA 1
ATOM 741 C C . ASP A 1 96 ? -14.565 0.504 12.388 1.00 96.88 96 ASP A C 1
ATOM 743 O O . ASP A 1 96 ? -14.648 1.715 12.596 1.00 96.88 96 ASP A O 1
ATOM 747 N N . ALA A 1 97 ? -15.276 -0.382 13.091 1.00 97.44 97 ALA A N 1
ATOM 748 C CA . ALA A 1 97 ? -16.216 0.004 14.139 1.00 97.44 97 ALA A CA 1
ATOM 749 C C . ALA A 1 97 ? -15.547 0.692 15.349 1.00 97.44 97 ALA A C 1
ATOM 751 O O . ALA A 1 97 ? -16.227 1.396 16.096 1.00 97.44 97 ALA A O 1
ATOM 752 N N . MET A 1 98 ? -14.236 0.507 15.558 1.00 97.56 98 MET A N 1
ATOM 753 C CA . MET A 1 98 ? -13.474 1.191 16.614 1.00 97.56 98 MET A CA 1
ATOM 754 C C . MET A 1 98 ? -13.032 2.602 16.212 1.00 97.56 98 MET A C 1
ATOM 756 O O . MET A 1 98 ? -12.652 3.386 17.080 1.00 97.56 98 MET A O 1
ATOM 760 N N . LEU A 1 99 ? -13.026 2.929 14.919 1.00 97.69 99 LEU A N 1
ATOM 761 C CA . LEU A 1 99 ? -12.501 4.201 14.437 1.00 97.69 99 LEU A CA 1
ATOM 762 C C . LEU A 1 99 ? -13.504 5.330 14.650 1.00 97.69 99 LEU A C 1
ATOM 764 O O . LEU A 1 99 ? -14.693 5.218 14.349 1.00 97.69 99 LEU A O 1
ATOM 768 N N . SER A 1 100 ? -13.000 6.487 15.073 1.00 98.00 100 SER A N 1
ATOM 769 C CA . SER A 1 100 ? -13.777 7.716 14.940 1.00 98.00 100 SER A CA 1
ATOM 770 C C . SER A 1 100 ? -13.931 8.098 13.458 1.00 98.00 100 SER A C 1
ATOM 772 O O . SER A 1 100 ? -13.044 7.805 12.646 1.00 98.00 100 SER A O 1
ATOM 774 N N . PRO A 1 101 ? -14.986 8.849 13.084 1.00 97.44 101 PRO A N 1
ATOM 775 C CA . PRO A 1 101 ? -15.148 9.334 11.710 1.00 97.44 101 PRO A CA 1
ATOM 776 C C . PRO A 1 101 ? -13.928 10.117 11.194 1.00 97.44 101 PRO A C 1
ATOM 778 O O . PRO A 1 101 ? -13.544 9.992 10.033 1.00 97.44 101 PRO A O 1
ATOM 781 N N . GLY A 1 102 ? -13.278 10.893 12.070 1.00 97.75 102 GLY A N 1
ATOM 782 C CA . GLY A 1 102 ? -12.078 11.653 11.723 1.00 97.75 102 GLY A CA 1
ATOM 783 C C . GLY A 1 102 ? -10.847 10.778 11.470 1.00 97.75 102 GLY A C 1
ATOM 784 O O . GLY A 1 102 ? -10.058 11.089 10.581 1.00 97.75 102 GLY A O 1
ATOM 785 N N . GLU A 1 103 ? -10.668 9.689 12.221 1.00 98.19 103 GLU A N 1
ATOM 786 C CA . GLU A 1 103 ? -9.597 8.714 11.963 1.00 98.19 103 GLU A CA 1
ATOM 787 C C . GLU A 1 103 ? -9.833 7.977 10.651 1.00 98.19 103 GLU A C 1
ATOM 789 O O . GLU A 1 103 ? -8.929 7.944 9.818 1.00 98.19 103 GLU A O 1
ATOM 794 N N . ARG A 1 104 ? -11.060 7.480 10.432 1.00 97.88 104 ARG A N 1
ATOM 795 C CA . ARG A 1 104 ? -11.458 6.809 9.187 1.00 97.88 104 ARG A CA 1
ATOM 796 C C . ARG A 1 104 ? -11.111 7.666 7.971 1.00 97.88 104 ARG A C 1
ATOM 798 O O . ARG A 1 104 ? -10.398 7.214 7.080 1.00 97.88 104 ARG A O 1
ATOM 805 N N . GLN A 1 105 ? -11.523 8.935 7.975 1.00 97.44 105 GLN A N 1
ATOM 806 C CA . GLN A 1 105 ? -11.245 9.850 6.867 1.00 97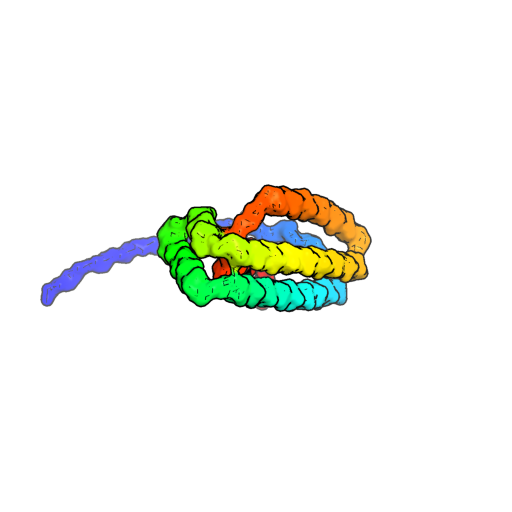.44 105 GLN A CA 1
ATOM 807 C C . GLN A 1 105 ? -9.742 10.065 6.630 1.00 97.44 105 GLN A C 1
ATOM 809 O O . GLN A 1 105 ? -9.295 10.106 5.483 1.00 97.44 105 GLN A O 1
ATOM 814 N N . ARG A 1 106 ? -8.942 10.205 7.696 1.00 97.81 106 ARG A N 1
ATOM 815 C CA . ARG A 1 106 ? -7.486 10.391 7.570 1.00 97.81 106 ARG A CA 1
ATOM 816 C C . ARG A 1 106 ? -6.789 9.143 7.028 1.00 97.81 106 ARG A C 1
ATOM 818 O O . ARG A 1 106 ? -5.899 9.286 6.195 1.00 97.81 106 ARG A O 1
ATOM 825 N N . ILE A 1 107 ? -7.209 7.951 7.453 1.00 96.81 107 ILE A N 1
ATOM 826 C CA . ILE A 1 107 ? -6.679 6.671 6.958 1.00 96.81 107 ILE A CA 1
ATOM 827 C C . ILE A 1 107 ? -6.949 6.528 5.461 1.00 96.81 107 ILE A C 1
ATOM 829 O O . ILE A 1 107 ? -6.020 6.285 4.692 1.00 96.81 107 ILE A O 1
ATOM 833 N N . LEU A 1 108 ? -8.199 6.740 5.038 1.00 95.88 108 LEU A N 1
ATOM 834 C CA . LEU A 1 108 ? -8.577 6.646 3.627 1.00 95.88 108 LEU A CA 1
ATOM 835 C C . LEU A 1 108 ? -7.841 7.682 2.771 1.00 95.88 108 LEU A C 1
ATOM 837 O O . LEU A 1 108 ? -7.387 7.368 1.675 1.00 95.88 108 LEU A O 1
ATOM 841 N N . SER A 1 109 ? -7.657 8.899 3.288 1.00 96.31 109 SER A N 1
ATOM 842 C CA . SER A 1 109 ? -6.871 9.937 2.612 1.00 96.31 109 SER A CA 1
ATOM 843 C C . SER A 1 109 ? -5.400 9.535 2.424 1.00 96.31 109 SER A C 1
ATOM 845 O O . SER A 1 109 ? -4.860 9.670 1.322 1.00 96.31 109 SER A O 1
ATOM 847 N N . ALA A 1 110 ? -4.759 8.994 3.467 1.00 96.50 110 ALA A N 1
ATOM 848 C CA . ALA A 1 110 ? -3.378 8.511 3.395 1.00 96.50 110 ALA A CA 1
ATOM 849 C C . ALA A 1 110 ? -3.237 7.363 2.382 1.00 96.50 110 ALA A C 1
ATOM 851 O O . ALA A 1 110 ? -2.340 7.385 1.541 1.00 96.50 110 ALA A O 1
ATOM 852 N N . HIS A 1 111 ? -4.171 6.409 2.398 1.00 95.38 111 HIS A N 1
ATOM 853 C CA . HIS A 1 111 ? -4.196 5.294 1.453 1.00 95.38 111 HIS A CA 1
ATOM 854 C C . HIS A 1 111 ? -4.398 5.746 0.000 1.00 95.38 111 HIS A C 1
ATOM 856 O O . HIS A 1 111 ? -3.662 5.323 -0.887 1.00 95.38 111 HIS A O 1
ATOM 862 N N . ASN A 1 112 ? -5.337 6.662 -0.254 1.00 94.31 112 ASN A N 1
ATOM 863 C CA . ASN A 1 112 ? -5.557 7.212 -1.595 1.00 94.31 112 ASN A CA 1
ATOM 864 C C . ASN A 1 112 ? -4.328 7.975 -2.108 1.00 94.31 112 ASN A C 1
ATOM 866 O O . ASN A 1 112 ? -3.977 7.872 -3.285 1.00 94.31 112 ASN A O 1
ATOM 870 N N . SER A 1 113 ? -3.651 8.709 -1.220 1.00 95.94 113 SER A N 1
ATOM 871 C CA . SER A 1 113 ? -2.409 9.417 -1.544 1.00 95.94 113 SER A CA 1
ATOM 872 C C . SER A 1 113 ? -1.290 8.441 -1.909 1.00 95.94 113 SER A C 1
ATOM 874 O O . SER A 1 113 ? -0.650 8.619 -2.945 1.00 95.94 113 SER A O 1
ATOM 876 N N . PHE A 1 114 ? -1.101 7.385 -1.109 1.00 95.38 114 PHE A N 1
ATOM 877 C CA . PHE A 1 114 ? -0.164 6.299 -1.400 1.00 95.38 114 PHE A CA 1
ATOM 878 C C . PHE A 1 114 ? -0.464 5.646 -2.750 1.00 95.38 114 PHE A C 1
ATOM 880 O O . PHE A 1 114 ? 0.426 5.541 -3.586 1.00 95.38 114 PHE A O 1
ATOM 887 N N . ARG A 1 115 ? -1.722 5.269 -3.000 1.00 93.38 115 ARG A N 1
ATOM 888 C CA . ARG A 1 115 ? -2.132 4.616 -4.248 1.00 93.38 115 ARG A CA 1
ATOM 889 C C . ARG A 1 115 ? -1.824 5.481 -5.468 1.00 93.38 115 ARG A C 1
ATOM 891 O O . ARG A 1 115 ? -1.306 4.972 -6.454 1.00 93.38 115 ARG A O 1
ATOM 898 N N . SER A 1 116 ? -2.116 6.779 -5.399 1.00 94.31 116 SER A N 1
ATOM 899 C CA . SER A 1 116 ? -1.797 7.724 -6.475 1.00 94.31 116 SER A CA 1
ATOM 900 C C . SER A 1 116 ? -0.289 7.777 -6.758 1.00 94.31 116 SER A C 1
ATOM 902 O O . SER A 1 116 ? 0.131 7.665 -7.907 1.00 94.31 116 SER A O 1
ATOM 904 N N . GLN A 1 117 ? 0.532 7.869 -5.706 1.00 95.81 117 GLN A N 1
ATOM 905 C CA . GLN A 1 117 ? 1.995 7.909 -5.825 1.00 95.81 117 GLN A CA 1
ATOM 906 C C . GLN A 1 117 ? 2.572 6.582 -6.339 1.00 95.81 117 GLN A C 1
ATOM 908 O O . GLN A 1 117 ? 3.425 6.584 -7.221 1.00 95.81 117 GLN A O 1
ATOM 913 N N . SER A 1 118 ? 2.070 5.450 -5.843 1.00 94.38 118 SER A N 1
ATOM 914 C CA . SER A 1 118 ? 2.466 4.115 -6.298 1.00 94.38 118 SER A CA 1
ATOM 915 C C . SER A 1 118 ? 2.104 3.890 -7.771 1.00 94.38 118 SER A C 1
ATOM 917 O O . SER A 1 118 ? 2.912 3.344 -8.517 1.00 94.38 118 SER A O 1
ATOM 919 N N . MET A 1 119 ? 0.942 4.366 -8.237 1.00 92.44 119 MET A N 1
ATOM 920 C CA . MET A 1 119 ? 0.584 4.309 -9.661 1.00 92.44 119 MET A CA 1
ATOM 921 C C . MET A 1 119 ? 1.558 5.115 -10.529 1.00 92.44 119 MET A C 1
ATOM 923 O O . MET A 1 119 ? 2.047 4.603 -11.530 1.00 92.44 119 MET A O 1
ATOM 927 N N . GLN A 1 120 ? 1.896 6.341 -10.120 1.00 95.75 120 GLN A N 1
ATOM 928 C CA . GLN A 1 120 ? 2.877 7.167 -10.836 1.00 95.75 120 GLN A CA 1
ATOM 929 C C . GLN A 1 120 ? 4.259 6.501 -10.892 1.00 95.75 120 GLN A C 1
ATOM 931 O O . GLN A 1 120 ? 4.922 6.536 -11.928 1.00 95.75 120 GLN A O 1
ATOM 936 N N . LEU A 1 121 ? 4.675 5.864 -9.795 1.00 95.81 121 LEU A N 1
ATOM 937 C CA . LEU A 1 121 ? 5.933 5.127 -9.721 1.00 95.81 121 LEU A CA 1
ATOM 938 C C . LEU A 1 121 ? 5.938 3.906 -10.659 1.00 95.81 121 LEU A C 1
ATOM 940 O O . LEU A 1 121 ? 6.917 3.676 -11.369 1.00 95.81 121 LEU A O 1
ATOM 944 N N . HIS A 1 122 ? 4.837 3.153 -10.714 1.00 93.62 122 HIS A N 1
ATOM 945 C CA . HIS A 1 122 ? 4.672 2.042 -11.653 1.00 93.62 122 HIS A CA 1
ATOM 946 C C . HIS A 1 122 ? 4.703 2.502 -13.115 1.00 93.62 122 HIS A C 1
ATOM 948 O O . HIS A 1 122 ? 5.344 1.854 -13.944 1.00 93.62 122 HIS A O 1
ATOM 954 N N . ASP A 1 123 ? 4.054 3.623 -13.437 1.00 93.62 123 ASP A N 1
ATOM 955 C CA . ASP A 1 123 ? 4.084 4.198 -14.784 1.00 93.62 123 ASP A CA 1
ATOM 956 C C . ASP A 1 123 ? 5.510 4.615 -15.176 1.00 93.62 123 ASP A C 1
ATOM 958 O O . ASP A 1 123 ? 5.951 4.358 -16.299 1.00 93.62 123 ASP A O 1
ATOM 962 N N . GLN A 1 124 ? 6.272 5.201 -14.244 1.00 95.88 124 GLN A N 1
ATOM 963 C CA . GLN A 1 124 ? 7.683 5.516 -14.464 1.00 95.88 124 GLN A CA 1
ATOM 964 C C . GLN A 1 124 ? 8.501 4.249 -14.741 1.00 95.88 124 GLN A C 1
ATOM 966 O O . GLN A 1 124 ? 9.206 4.194 -15.750 1.00 95.88 124 GLN A O 1
ATOM 971 N N . MET A 1 125 ? 8.382 3.225 -13.889 1.00 94.75 125 MET A N 1
ATOM 972 C CA . MET A 1 125 ? 9.082 1.952 -14.078 1.00 94.75 125 MET A CA 1
ATOM 973 C C . MET A 1 125 ? 8.752 1.341 -15.442 1.00 94.75 125 MET A C 1
ATOM 975 O O . MET A 1 125 ? 9.649 0.899 -16.156 1.00 94.75 125 MET A O 1
ATOM 979 N N . ARG A 1 126 ? 7.476 1.346 -15.833 1.00 92.06 126 ARG A N 1
ATOM 980 C CA . ARG A 1 126 ? 7.028 0.820 -17.125 1.00 92.06 126 ARG A CA 1
ATOM 981 C C . ARG A 1 126 ? 7.673 1.554 -18.297 1.00 92.06 126 ARG A C 1
ATOM 983 O O . ARG A 1 126 ? 8.113 0.913 -19.250 1.00 92.06 126 ARG A O 1
ATOM 990 N N . ASN A 1 127 ? 7.754 2.880 -18.221 1.00 93.38 127 ASN A N 1
ATOM 991 C CA . ASN A 1 127 ? 8.402 3.688 -19.251 1.00 93.38 127 ASN A CA 1
ATOM 992 C C . ASN A 1 127 ? 9.907 3.387 -19.349 1.00 93.38 127 ASN A C 1
ATOM 994 O O . ASN A 1 127 ? 10.413 3.246 -20.460 1.00 93.38 127 ASN A O 1
ATOM 998 N N . GLU A 1 128 ? 10.597 3.225 -18.214 1.00 93.56 128 GLU A N 1
ATOM 999 C CA . GLU A 1 128 ? 12.015 2.834 -18.178 1.00 93.56 128 GLU A CA 1
ATOM 1000 C C . GLU A 1 128 ? 12.228 1.420 -18.747 1.00 93.56 128 GLU A C 1
ATOM 1002 O O . GLU A 1 128 ? 13.098 1.208 -19.590 1.00 93.56 128 GLU A O 1
ATOM 1007 N N . LEU A 1 129 ? 11.397 0.447 -18.365 1.00 92.00 129 LEU A N 1
ATOM 1008 C CA . LEU A 1 129 ? 11.495 -0.920 -18.887 1.00 92.00 129 LEU A CA 1
ATOM 1009 C C . LEU A 1 129 ? 11.238 -0.978 -20.395 1.00 92.00 129 LEU A C 1
ATOM 1011 O O . LEU A 1 129 ? 11.923 -1.706 -21.110 1.00 92.00 129 LEU A O 1
ATOM 1015 N N . ARG A 1 130 ? 10.303 -0.173 -20.909 1.00 91.69 130 ARG A N 1
ATOM 1016 C CA . ARG A 1 130 ? 10.007 -0.128 -22.344 1.00 91.69 130 ARG A CA 1
ATOM 1017 C C . ARG A 1 130 ? 11.202 0.323 -23.189 1.00 91.69 130 ARG A C 1
ATOM 1019 O O . ARG A 1 130 ? 11.297 -0.102 -24.338 1.00 91.69 130 ARG A O 1
ATOM 1026 N N . SER A 1 131 ? 12.099 1.155 -22.652 1.00 91.44 131 SER A N 1
ATOM 1027 C CA . SER A 1 131 ? 13.335 1.537 -23.354 1.00 91.44 131 SER A CA 1
ATOM 1028 C C . SER A 1 131 ? 14.424 0.462 -23.333 1.00 91.44 131 SER A C 1
ATOM 1030 O O . SER A 1 131 ? 15.264 0.452 -24.227 1.00 91.44 131 SER A O 1
ATOM 1032 N N . GLU A 1 132 ? 14.404 -0.444 -22.354 1.00 89.19 132 GLU A N 1
ATOM 1033 C CA . GLU A 1 132 ? 15.431 -1.484 -22.179 1.00 89.19 132 GLU A CA 1
ATOM 1034 C C . GLU A 1 132 ? 15.075 -2.802 -22.890 1.00 89.19 132 GLU A C 1
ATOM 1036 O O . GLU A 1 132 ? 15.948 -3.598 -23.257 1.00 89.19 132 GLU A O 1
ATOM 1041 N N . VAL A 1 133 ? 13.778 -3.037 -23.094 1.00 89.38 133 VAL A N 1
ATOM 1042 C CA . VAL A 1 133 ? 13.230 -4.285 -23.628 1.00 89.38 133 VAL A CA 1
ATOM 1043 C C . VAL A 1 133 ? 13.036 -4.203 -25.156 1.00 89.38 133 VAL A C 1
ATOM 1045 O O . VAL A 1 133 ? 12.577 -3.172 -25.663 1.00 89.38 133 VAL A O 1
ATOM 1048 N N . PRO A 1 134 ? 13.344 -5.273 -25.923 1.00 87.88 134 PRO A N 1
ATOM 1049 C CA . PRO A 1 134 ? 13.199 -5.242 -27.374 1.00 87.88 134 PRO A CA 1
ATOM 1050 C C . PRO A 1 134 ? 11.730 -5.138 -27.836 1.00 87.88 134 PRO A C 1
ATOM 1052 O O . PRO A 1 134 ? 10.784 -5.427 -27.102 1.00 87.88 134 PRO A O 1
ATOM 1055 N N . ALA A 1 135 ? 11.529 -4.647 -29.063 1.00 88.44 135 ALA A N 1
ATOM 1056 C CA . ALA A 1 135 ? 10.214 -4.240 -29.570 1.00 88.44 135 ALA A CA 1
ATOM 1057 C C . ALA A 1 135 ? 9.195 -5.389 -29.698 1.00 88.44 135 ALA A C 1
ATOM 1059 O O . ALA A 1 135 ? 7.996 -5.159 -29.545 1.00 88.44 135 ALA A O 1
ATOM 1060 N N . ASP A 1 136 ? 9.657 -6.610 -29.958 1.00 87.12 136 ASP A N 1
ATOM 1061 C CA . ASP A 1 136 ? 8.836 -7.824 -30.021 1.00 87.12 136 ASP A CA 1
ATOM 1062 C C . ASP A 1 136 ? 8.166 -8.130 -28.673 1.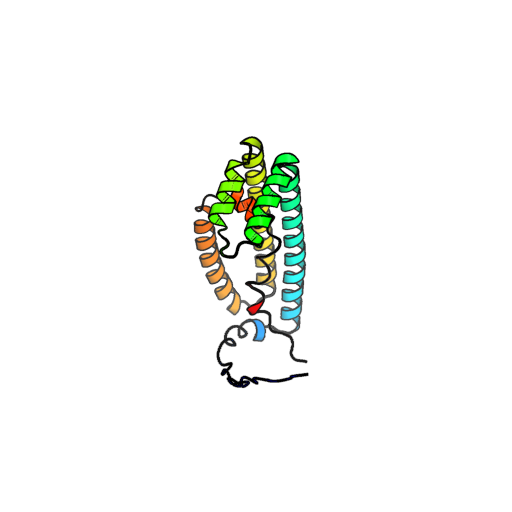00 87.12 136 ASP A C 1
ATOM 1064 O O . ASP A 1 136 ? 6.969 -8.424 -28.619 1.00 87.12 136 ASP A O 1
ATOM 1068 N N . MET A 1 137 ? 8.890 -7.931 -27.574 1.00 85.25 137 MET A N 1
ATOM 1069 C CA . MET A 1 137 ? 8.369 -8.116 -26.222 1.00 85.25 137 MET A CA 1
ATOM 1070 C C . MET A 1 137 ? 7.397 -7.019 -25.775 1.00 85.25 137 MET A C 1
ATOM 1072 O O . MET A 1 137 ? 6.551 -7.275 -24.920 1.00 85.25 137 MET A O 1
ATOM 1076 N N . GLN A 1 138 ? 7.450 -5.811 -26.349 1.00 85.44 138 GLN A N 1
ATOM 1077 C CA . GLN A 1 138 ? 6.570 -4.699 -25.944 1.00 85.44 138 GLN A CA 1
ATOM 1078 C C . GLN A 1 138 ? 5.076 -5.023 -26.103 1.00 85.44 138 GLN A C 1
ATOM 1080 O O . GLN A 1 138 ? 4.248 -4.502 -25.356 1.00 85.44 138 GLN A O 1
ATOM 1085 N N . SER A 1 139 ? 4.731 -5.894 -27.054 1.00 85.19 139 SER A N 1
ATOM 1086 C CA . SER A 1 139 ? 3.353 -6.342 -27.278 1.00 85.19 139 SER A CA 1
ATOM 1087 C C . SER A 1 139 ? 2.783 -7.125 -26.086 1.00 85.19 139 SER A C 1
ATOM 1089 O O . SER A 1 139 ? 1.626 -6.917 -25.718 1.00 85.19 139 SER A O 1
ATOM 1091 N N . HIS A 1 140 ? 3.610 -7.937 -25.420 1.00 83.69 140 HIS A N 1
ATOM 1092 C CA . HIS A 1 140 ? 3.223 -8.688 -24.225 1.00 83.69 140 HIS A CA 1
ATOM 1093 C C . HIS A 1 140 ? 2.956 -7.764 -23.030 1.00 83.69 140 HIS A C 1
ATOM 1095 O O . HIS A 1 140 ? 1.962 -7.943 -22.325 1.00 83.69 140 HIS A O 1
ATOM 1101 N N . PHE A 1 141 ? 3.779 -6.726 -22.845 1.00 83.06 141 PHE A N 1
ATOM 1102 C CA . PHE A 1 141 ? 3.553 -5.720 -21.799 1.00 83.06 141 PHE A CA 1
ATOM 1103 C C . PHE A 1 141 ? 2.248 -4.953 -22.016 1.00 83.06 141 PHE A C 1
ATOM 1105 O O . PHE A 1 141 ? 1.486 -4.756 -21.074 1.00 83.06 141 PHE A O 1
ATOM 1112 N N . ALA A 1 142 ? 1.945 -4.579 -23.263 1.00 84.75 142 ALA A N 1
ATOM 1113 C CA . ALA A 1 142 ? 0.712 -3.865 -23.581 1.00 84.75 142 ALA A CA 1
ATOM 1114 C C . ALA A 1 142 ? -0.549 -4.691 -23.271 1.00 84.75 142 ALA A C 1
ATOM 1116 O O . ALA A 1 142 ? -1.562 -4.134 -22.850 1.00 84.75 142 ALA A O 1
ATOM 1117 N N . GLN A 1 143 ? -0.498 -6.013 -23.462 1.00 85.81 143 GLN A N 1
ATOM 1118 C CA . GLN A 1 143 ? -1.608 -6.893 -23.101 1.00 85.81 143 GLN A CA 1
ATOM 1119 C C . GLN A 1 143 ? -1.762 -7.001 -21.579 1.00 85.81 143 GLN A C 1
ATOM 1121 O O . GLN A 1 143 ? -2.858 -6.792 -21.064 1.00 85.81 143 GLN A O 1
ATOM 1126 N N . HIS A 1 144 ? -0.659 -7.230 -20.861 1.00 84.00 144 HIS A N 1
ATOM 1127 C CA . HIS A 1 144 ? -0.660 -7.305 -19.399 1.00 84.00 144 HIS A CA 1
ATOM 1128 C C . HIS A 1 144 ? -1.173 -6.009 -18.743 1.00 84.00 144 HIS A C 1
ATOM 1130 O O . HIS A 1 144 ? -1.888 -6.043 -17.742 1.00 84.00 144 HIS A O 1
ATOM 1136 N N . ASP A 1 145 ? -0.864 -4.854 -19.330 1.00 83.31 145 ASP A N 1
ATOM 1137 C CA . ASP A 1 145 ? -1.327 -3.554 -18.846 1.00 83.31 145 ASP A CA 1
ATOM 1138 C C . ASP A 1 145 ? -2.850 -3.395 -18.888 1.00 83.31 145 ASP A C 1
ATOM 1140 O O . ASP A 1 145 ? -3.438 -2.820 -17.966 1.00 83.31 145 ASP A O 1
ATOM 1144 N N . ASN A 1 146 ? -3.493 -3.894 -19.946 1.00 87.56 146 ASN A N 1
ATOM 1145 C CA . ASN A 1 146 ? -4.947 -3.833 -20.076 1.00 87.56 146 ASN A CA 1
ATOM 1146 C C . ASN A 1 146 ? -5.625 -4.711 -19.017 1.00 87.56 146 ASN A C 1
ATOM 1148 O O . ASN A 1 146 ? -6.542 -4.244 -18.338 1.00 87.56 146 ASN A O 1
ATOM 1152 N N . ASP A 1 147 ? -5.110 -5.925 -18.811 1.00 86.44 147 ASP A N 1
ATOM 1153 C CA . ASP A 1 147 ? -5.616 -6.859 -17.800 1.00 86.44 147 ASP A CA 1
ATOM 1154 C C . ASP A 1 147 ? -5.466 -6.282 -16.384 1.00 86.44 147 ASP A C 1
ATOM 1156 O O . ASP A 1 147 ? -6.379 -6.357 -15.555 1.00 86.44 147 ASP A O 1
ATOM 1160 N N . MET A 1 148 ? -4.322 -5.650 -16.098 1.00 82.06 148 MET A N 1
ATOM 1161 C CA . MET A 1 148 ? -4.080 -4.992 -14.814 1.00 82.06 148 MET A CA 1
ATOM 1162 C C . MET A 1 148 ? -5.003 -3.798 -14.602 1.00 82.06 148 MET A C 1
ATOM 1164 O O . MET A 1 148 ? -5.479 -3.593 -13.486 1.00 82.06 148 MET A O 1
ATOM 1168 N N . LYS A 1 149 ? -5.303 -3.023 -15.649 1.00 85.81 149 LYS A N 1
ATOM 1169 C CA . LYS A 1 149 ? -6.237 -1.898 -15.551 1.00 85.81 149 LYS A CA 1
ATOM 1170 C C . LYS A 1 149 ? -7.655 -2.370 -15.226 1.00 85.81 149 LYS A C 1
ATOM 1172 O O . LYS A 1 149 ? -8.288 -1.789 -14.346 1.00 85.81 149 LYS A O 1
ATOM 1177 N N . GLU A 1 150 ? -8.130 -3.438 -15.863 1.00 87.25 150 GLU A N 1
ATOM 1178 C CA . GLU A 1 150 ? -9.445 -4.016 -15.561 1.00 87.25 150 GLU A CA 1
ATOM 1179 C C . GLU A 1 150 ? -9.516 -4.516 -14.110 1.00 87.25 150 GLU A C 1
ATOM 1181 O O . GLU A 1 150 ? -10.441 -4.169 -13.368 1.00 87.25 150 GLU A O 1
ATOM 1186 N N . LYS A 1 151 ? -8.490 -5.250 -13.659 1.00 82.50 151 LYS A N 1
ATOM 1187 C CA . LYS A 1 151 ? -8.379 -5.683 -12.258 1.00 82.50 151 LYS A CA 1
ATOM 1188 C C . LYS A 1 151 ? -8.326 -4.499 -11.300 1.00 82.50 151 LYS A C 1
ATOM 1190 O O . LYS A 1 151 ? -9.001 -4.519 -10.274 1.00 82.50 151 LYS A O 1
ATOM 1195 N N . GLN A 1 152 ? -7.575 -3.452 -11.630 1.00 81.62 152 GLN A N 1
ATOM 1196 C CA . GLN A 1 152 ? -7.469 -2.245 -10.815 1.00 81.62 152 GLN A CA 1
ATOM 1197 C C . GLN A 1 152 ? -8.819 -1.537 -10.685 1.00 81.62 152 GLN A C 1
ATOM 1199 O O . GLN A 1 152 ? -9.169 -1.069 -9.599 1.00 81.62 152 GLN A O 1
ATOM 1204 N N . GLU A 1 153 ? -9.599 -1.458 -11.762 1.00 84.31 153 GLU A N 1
ATOM 1205 C CA . GLU A 1 153 ? -10.952 -0.904 -11.732 1.00 84.31 153 GLU A CA 1
ATOM 1206 C C . GLU A 1 153 ? -11.890 -1.771 -10.885 1.00 84.31 153 GLU A C 1
ATOM 1208 O O . GLU A 1 153 ? -12.633 -1.232 -10.064 1.00 84.31 153 GLU A O 1
ATOM 1213 N N . ALA A 1 154 ? -11.815 -3.098 -11.007 1.00 82.56 154 ALA A N 1
ATOM 1214 C CA . ALA A 1 154 ? -12.582 -4.021 -10.173 1.00 82.56 154 ALA A CA 1
ATOM 1215 C C . ALA A 1 154 ? -12.220 -3.889 -8.680 1.00 82.56 154 ALA A C 1
ATOM 1217 O O . ALA A 1 154 ? -13.110 -3.777 -7.837 1.00 82.56 154 ALA A O 1
ATOM 1218 N N . MET A 1 155 ? -10.927 -3.809 -8.353 1.00 75.69 155 MET A N 1
ATOM 1219 C CA . MET A 1 155 ? -10.438 -3.585 -6.987 1.00 75.69 155 MET A CA 1
ATOM 1220 C C . MET A 1 155 ? -10.808 -2.199 -6.458 1.00 75.69 155 MET A C 1
ATOM 1222 O O . MET A 1 155 ? -11.134 -2.058 -5.288 1.00 75.69 155 MET A O 1
ATOM 1226 N N . SER A 1 156 ? -10.826 -1.175 -7.314 1.00 77.81 156 SER A N 1
ATOM 1227 C CA . SER A 1 156 ? -11.252 0.177 -6.928 1.00 77.81 156 SER A CA 1
ATOM 1228 C C . SER A 1 156 ? -12.740 0.259 -6.595 1.00 77.81 156 SER A C 1
ATOM 1230 O O . SER A 1 156 ? -13.138 1.141 -5.838 1.00 77.81 156 SER A O 1
ATOM 1232 N N . ARG A 1 157 ? -13.562 -0.626 -7.175 1.00 76.38 157 ARG A N 1
ATOM 1233 C CA . ARG A 1 157 ? -14.999 -0.729 -6.877 1.00 76.38 157 ARG A CA 1
ATOM 1234 C C . ARG A 1 157 ? -15.277 -1.478 -5.579 1.00 76.38 157 ARG A C 1
ATOM 1236 O O . ARG A 1 157 ? -16.340 -1.278 -4.998 1.00 76.38 157 ARG A O 1
ATOM 1243 N N . MET A 1 158 ? -14.351 -2.319 -5.119 1.00 72.56 158 MET A N 1
ATOM 1244 C CA . MET A 1 158 ? -14.380 -2.810 -3.746 1.00 72.56 158 MET A CA 1
ATOM 1245 C C . MET A 1 158 ? -14.010 -1.641 -2.837 1.00 72.56 158 MET A C 1
ATOM 1247 O O . MET A 1 158 ? -12.838 -1.317 -2.649 1.00 72.56 158 MET A O 1
ATOM 1251 N N . GLU A 1 159 ? -15.046 -0.958 -2.346 1.00 61.03 159 GLU A N 1
ATOM 1252 C CA . GLU A 1 159 ? -14.931 0.170 -1.430 1.00 61.03 159 GLU A CA 1
ATOM 1253 C C . GLU A 1 159 ? -13.969 -0.216 -0.305 1.00 61.03 159 GLU A C 1
ATOM 1255 O O . GLU A 1 159 ? -14.215 -1.146 0.467 1.00 61.03 159 GLU A O 1
ATOM 1260 N N . SER A 1 160 ? -12.806 0.432 -0.280 1.00 72.19 160 SER A N 1
ATOM 1261 C CA . SER A 1 160 ? -11.792 0.130 0.718 1.00 72.19 160 SER A CA 1
ATOM 1262 C C . SER A 1 160 ? -12.265 0.713 2.040 1.00 72.19 160 SER A C 1
ATOM 1264 O O . SER A 1 160 ? -12.104 1.901 2.301 1.00 72.19 160 SER A O 1
ATOM 1266 N N . ASP A 1 161 ? -12.888 -0.127 2.855 1.00 90.81 161 ASP A N 1
ATOM 1267 C CA . ASP A 1 161 ? -13.174 0.168 4.250 1.00 90.81 161 ASP A CA 1
ATOM 1268 C C . ASP A 1 161 ? -11.841 0.447 4.987 1.00 90.81 161 ASP A C 1
ATOM 1270 O O . ASP A 1 161 ? -10.826 -0.222 4.751 1.00 90.81 161 ASP A O 1
ATOM 1274 N N . ALA A 1 162 ? -11.811 1.450 5.871 1.00 94.88 162 ALA A N 1
ATOM 1275 C CA . ALA A 1 162 ? -10.590 1.833 6.580 1.00 94.88 162 ALA A CA 1
ATOM 1276 C C . ALA A 1 162 ? -10.042 0.706 7.468 1.00 94.88 162 ALA A C 1
ATOM 1278 O O . ALA A 1 162 ? -8.829 0.624 7.673 1.00 94.88 162 ALA A O 1
ATOM 1279 N N . GLY A 1 163 ? -10.909 -0.178 7.964 1.00 95.25 163 GLY A N 1
ATOM 1280 C CA . GLY A 1 163 ? -10.519 -1.383 8.679 1.00 95.25 163 GLY A CA 1
ATOM 1281 C C . GLY A 1 163 ? -9.769 -2.383 7.803 1.00 95.25 163 GLY A C 1
ATOM 1282 O O . GLY A 1 163 ? -8.783 -2.957 8.264 1.00 95.25 163 GLY A O 1
ATOM 1283 N N . ILE A 1 164 ? -10.160 -2.541 6.532 1.00 94.38 164 ILE A N 1
ATOM 1284 C CA . ILE A 1 164 ? -9.437 -3.390 5.566 1.00 94.38 164 ILE A CA 1
ATOM 1285 C C . ILE A 1 164 ? -8.062 -2.786 5.272 1.00 94.38 164 ILE A C 1
ATOM 1287 O O . ILE A 1 164 ? -7.055 -3.491 5.333 1.00 94.38 164 ILE A O 1
ATOM 1291 N N . VAL A 1 165 ? -8.008 -1.473 5.021 1.00 94.12 165 VAL A N 1
ATOM 1292 C CA . VAL A 1 165 ? -6.749 -0.745 4.785 1.00 94.12 165 VAL A CA 1
ATOM 1293 C C . VAL A 1 165 ? -5.800 -0.902 5.975 1.00 94.12 165 VAL A C 1
ATOM 1295 O O . VAL A 1 165 ? -4.633 -1.241 5.798 1.00 94.12 165 VAL A O 1
ATOM 1298 N N . LEU A 1 166 ? -6.290 -0.687 7.198 1.00 95.38 166 LEU A N 1
ATOM 1299 C CA . LEU A 1 166 ? -5.489 -0.848 8.412 1.00 95.38 166 LEU A CA 1
ATOM 1300 C C . LEU A 1 166 ? -4.977 -2.269 8.580 1.00 95.38 166 LEU A C 1
ATOM 1302 O O . LEU A 1 166 ? -3.804 -2.448 8.907 1.00 95.38 166 LEU A O 1
ATOM 1306 N N . LEU A 1 167 ? -5.849 -3.258 8.375 1.00 94.44 167 LEU A N 1
ATOM 1307 C CA . LEU A 1 167 ? -5.470 -4.654 8.500 1.00 94.44 167 LEU A CA 1
ATOM 1308 C C . LEU A 1 167 ? -4.331 -4.972 7.532 1.00 94.44 167 LEU A C 1
ATOM 1310 O O . LEU A 1 167 ? -3.300 -5.458 7.979 1.00 94.44 167 LEU A O 1
ATOM 1314 N N . HIS A 1 168 ? -4.473 -4.591 6.262 1.00 91.19 168 HIS A N 1
ATOM 1315 C CA . HIS A 1 168 ? -3.469 -4.815 5.227 1.00 91.19 168 HIS A CA 1
ATOM 1316 C C . HIS A 1 168 ? -2.131 -4.118 5.536 1.00 91.19 168 HIS A C 1
ATOM 1318 O O . HIS A 1 168 ? -1.070 -4.732 5.459 1.00 91.19 168 HIS A O 1
ATOM 1324 N N . VAL A 1 169 ? -2.160 -2.840 5.933 1.00 92.62 169 VAL A N 1
ATOM 1325 C CA . VAL A 1 169 ? -0.940 -2.045 6.176 1.00 92.62 169 VAL A CA 1
ATOM 1326 C C . VAL A 1 169 ? -0.202 -2.464 7.453 1.00 92.62 169 VAL A C 1
ATOM 1328 O O . VAL A 1 169 ? 1.027 -2.340 7.543 1.00 92.62 169 VAL A O 1
ATOM 1331 N N . LEU A 1 170 ? -0.933 -2.916 8.475 1.00 92.31 170 LEU A N 1
ATOM 1332 C CA . LEU A 1 170 ? -0.361 -3.235 9.784 1.00 92.31 170 LEU A CA 1
ATOM 1333 C C . LEU A 1 170 ? -0.049 -4.721 9.967 1.00 92.31 170 LEU A C 1
ATOM 1335 O O . LEU A 1 170 ? 0.853 -5.026 10.752 1.00 92.31 170 LEU A O 1
ATOM 1339 N N . SER A 1 171 ? -0.716 -5.628 9.245 1.00 86.12 171 SER A N 1
ATOM 1340 C CA . SER A 1 171 ? -0.349 -7.044 9.230 1.00 86.12 171 SER A CA 1
ATOM 1341 C C . SER A 1 171 ? 1.044 -7.192 8.625 1.00 86.12 171 SER A C 1
ATOM 1343 O O . SER A 1 171 ? 1.259 -6.914 7.450 1.00 86.12 171 SER A O 1
ATOM 1345 N N . ALA A 1 172 ? 2.015 -7.598 9.438 1.00 64.50 172 ALA A N 1
ATOM 1346 C CA . ALA A 1 172 ? 3.430 -7.644 9.074 1.00 64.50 172 ALA A CA 1
ATOM 1347 C C . ALA A 1 172 ? 3.792 -8.746 8.048 1.00 64.50 172 ALA A C 1
ATOM 1349 O O . ALA A 1 172 ? 4.957 -9.127 7.972 1.00 64.50 172 ALA A O 1
ATOM 1350 N N . HIS A 1 173 ? 2.818 -9.333 7.336 1.00 55.62 173 HIS A N 1
ATOM 1351 C CA . HIS A 1 173 ? 2.976 -10.722 6.900 1.00 55.62 173 HIS A CA 1
ATOM 1352 C C . HIS A 1 173 ? 2.238 -11.195 5.637 1.00 55.62 173 HIS A C 1
ATOM 1354 O O . HIS A 1 173 ? 1.844 -12.357 5.611 1.00 55.62 173 HIS A O 1
ATOM 1360 N N . HIS A 1 174 ? 2.035 -10.388 4.584 1.00 50.22 174 HIS A N 1
ATOM 1361 C CA . HIS A 1 174 ? 1.382 -10.981 3.395 1.00 50.22 174 HIS A CA 1
ATOM 1362 C C . HIS A 1 174 ? 1.758 -10.533 1.984 1.00 50.22 174 HIS A C 1
ATOM 1364 O O . HIS A 1 174 ? 1.370 -11.216 1.049 1.00 50.22 174 HIS A O 1
ATOM 1370 N N . MET A 1 175 ? 2.531 -9.468 1.770 1.00 48.81 175 MET A N 1
ATOM 1371 C CA . MET A 1 175 ? 2.769 -9.014 0.385 1.00 48.81 175 MET A CA 1
ATOM 1372 C C . MET A 1 175 ? 4.053 -9.566 -0.259 1.00 48.81 175 MET A C 1
ATOM 1374 O O . MET A 1 175 ? 4.208 -9.448 -1.467 1.00 48.81 175 MET A O 1
ATOM 1378 N N . MET A 1 176 ? 4.965 -10.179 0.507 1.00 46.59 176 MET A N 1
ATOM 1379 C CA . MET A 1 176 ? 6.264 -10.640 -0.023 1.00 46.59 176 MET A CA 1
ATOM 1380 C C . MET A 1 176 ? 6.377 -12.164 -0.187 1.00 46.59 176 MET A C 1
ATOM 1382 O O . MET A 1 176 ? 7.183 -12.615 -0.996 1.00 46.59 176 MET A O 1
ATOM 1386 N N . ASP A 1 177 ? 5.564 -12.962 0.514 1.00 49.81 177 ASP A N 1
ATOM 1387 C CA . ASP A 1 177 ? 5.712 -14.427 0.501 1.00 49.81 177 ASP A CA 1
ATOM 1388 C C . ASP A 1 177 ? 4.841 -15.130 -0.555 1.00 49.81 177 ASP A C 1
ATOM 1390 O O . ASP A 1 177 ? 5.232 -16.181 -1.060 1.00 49.81 177 ASP A O 1
ATOM 1394 N N . GLU A 1 178 ? 3.718 -14.544 -0.992 1.00 44.66 178 GLU A N 1
ATOM 1395 C CA . GLU A 1 178 ? 2.872 -15.161 -2.033 1.00 44.66 178 GLU A CA 1
ATOM 1396 C C . GLU A 1 178 ? 3.387 -14.947 -3.469 1.00 44.66 178 GLU A C 1
ATOM 1398 O O . GLU A 1 178 ? 2.959 -15.634 -4.396 1.00 44.66 178 GLU A O 1
ATOM 1403 N N . HIS A 1 179 ? 4.348 -14.044 -3.683 1.00 46.38 179 HIS A N 1
ATOM 1404 C CA . HIS A 1 179 ? 5.056 -13.901 -4.967 1.00 46.38 179 HIS A CA 1
ATOM 1405 C C . HIS A 1 179 ? 6.494 -14.443 -4.933 1.00 46.38 179 HIS A C 1
ATOM 1407 O O . HIS A 1 179 ? 7.144 -14.546 -5.974 1.00 46.38 179 HIS A O 1
ATOM 1413 N N . GLY A 1 180 ? 6.974 -14.887 -3.764 1.00 44.84 180 GLY A N 1
ATOM 1414 C CA . GLY A 1 180 ? 8.298 -15.493 -3.593 1.00 44.84 180 GLY A CA 1
ATOM 1415 C C . GLY A 1 180 ? 8.446 -16.896 -4.198 1.00 44.84 180 GLY A C 1
ATOM 1416 O O . GLY A 1 180 ? 9.568 -17.367 -4.363 1.00 44.84 180 GLY A O 1
ATOM 1417 N N . GLY A 1 181 ? 7.348 -17.552 -4.589 1.00 43.38 181 GLY A N 1
ATOM 1418 C CA . GLY A 1 181 ? 7.379 -18.876 -5.225 1.00 43.38 181 GLY A CA 1
ATOM 1419 C C . GLY A 1 181 ? 7.932 -18.906 -6.658 1.00 43.38 181 GLY A C 1
ATOM 1420 O O . GLY A 1 181 ? 8.178 -19.991 -7.174 1.00 43.38 181 GLY A O 1
ATOM 1421 N N . MET A 1 182 ? 8.138 -17.746 -7.297 1.00 42.69 182 MET A N 1
ATOM 1422 C CA . MET A 1 182 ? 8.595 -17.645 -8.696 1.00 42.69 182 MET A CA 1
ATOM 1423 C C . MET A 1 182 ? 10.046 -17.151 -8.848 1.00 42.69 182 MET A C 1
ATOM 1425 O O . MET A 1 182 ? 10.608 -17.216 -9.938 1.00 42.69 182 MET A O 1
ATOM 1429 N N . MET A 1 183 ? 10.689 -16.667 -7.780 1.00 45.88 183 MET A N 1
ATOM 1430 C CA . MET A 1 183 ? 12.085 -16.215 -7.840 1.00 45.88 183 MET A CA 1
ATOM 1431 C C . MET A 1 183 ? 13.013 -17.405 -7.588 1.00 45.88 183 MET A C 1
ATOM 1433 O O . MET A 1 183 ? 13.408 -17.682 -6.455 1.00 45.88 183 MET A O 1
ATOM 1437 N N . GLY A 1 184 ? 13.324 -18.129 -8.665 1.00 46.53 184 GLY A N 1
ATOM 1438 C CA . GLY A 1 184 ? 14.233 -19.270 -8.670 1.00 46.53 184 GLY A CA 1
ATOM 1439 C C . GLY A 1 184 ? 15.510 -19.008 -7.871 1.00 46.53 184 GLY A C 1
ATOM 1440 O O . GLY A 1 184 ? 16.228 -18.030 -8.089 1.00 46.53 184 GLY A O 1
ATOM 1441 N N . HIS A 1 185 ? 15.804 -19.911 -6.936 1.00 37.97 185 HIS A N 1
ATOM 1442 C CA . HIS A 1 185 ? 17.118 -19.981 -6.314 1.00 37.97 185 HIS A CA 1
ATOM 1443 C C . HIS A 1 185 ? 18.193 -20.073 -7.412 1.00 37.97 185 HIS A C 1
ATOM 1445 O O . HIS A 1 185 ? 18.066 -20.921 -8.300 1.00 37.97 185 HIS A O 1
ATOM 1451 N N . PRO A 1 186 ? 19.265 -19.259 -7.368 1.00 38.41 186 PRO A N 1
ATOM 1452 C CA . PRO A 1 186 ? 20.364 -19.423 -8.306 1.00 38.41 186 PRO A CA 1
ATOM 1453 C C . PRO A 1 186 ? 20.994 -20.813 -8.102 1.00 38.41 186 PRO A C 1
ATOM 1455 O O . PRO A 1 186 ? 21.216 -21.207 -6.949 1.00 38.41 186 PRO A O 1
ATOM 1458 N N . PRO A 1 187 ? 21.286 -21.566 -9.178 1.00 46.88 187 PRO A N 1
ATOM 1459 C CA . PRO A 1 187 ? 22.016 -22.820 -9.053 1.00 46.88 187 PRO A CA 1
ATOM 1460 C C . PRO A 1 187 ? 23.391 -22.545 -8.427 1.00 46.88 187 PRO A C 1
ATOM 1462 O O . PRO A 1 187 ? 24.084 -21.605 -8.824 1.00 46.88 187 PRO A O 1
ATOM 1465 N N . ARG A 1 188 ? 23.745 -23.339 -7.410 1.00 46.81 188 ARG A N 1
ATOM 1466 C CA . ARG A 1 188 ? 25.093 -23.391 -6.826 1.00 46.81 188 ARG A CA 1
ATOM 1467 C C . ARG A 1 188 ? 26.022 -24.238 -7.680 1.00 46.81 188 ARG A C 1
ATOM 1469 O O . ARG A 1 188 ? 25.542 -25.273 -8.190 1.00 46.81 188 ARG A O 1
#

Secondary structure (DSSP, 8-state):
----------------------SSTTTGGGS-HHHHHHHHHHHHHHHHHHHHHHHHHHHHHHHHS-HHHHHHHHHHHHHHHH-SS--HHHHHHHHHHHS-HHHHHHHHHHHHHHHHHHHHHHHHHHHHHHHHS-HHHHHHHHHHHHHHHHHHHHHHHS---HHHHHHHHH-SSSSSSSSGGGS-PPP-

Foldseek 3Di:
DDDDDDDDDDDPPDPDPPPDPDPPCVQLVPADPVLNVQLVVLVVVLVVVLVVLLVVLLVQLVVLDDPVLVVVLVVLLVCQVPDPDRDLVVSLVVSLVSDDPSSQVSNVVSVVVSVVVNVVSVVVSLVSNVVSDDPVCVVVVVVVVVVVVVVVVVVVVVPDGSSNSCSVSVNPDDDPPVVVVNPDDPDD

Radius of gyration: 23.23 Å; chains: 1; bounding box: 41×64×68 Å

pLDDT: mean 82.74, std 18.54, range [37.97, 98.31]